Protein AF-A0A6B3HYY2-F1 (afdb_monomer)

Sequence (198 aa):
GWTVAHQVAHLAWTDRVALTAVTDPEAFAAHVAEASARPFTFVDEAAEARAALPPAESLTGWRAGRAALDAALRAAEPGTRVPWYGPPMSVPSMATARLMETWAHGQDVADALGVRRAPTGRLRHIARLGWRTRDFAYAMNGLTPPEAPFRIELTPPQGEGRWTYGPEDAPQRVTGPALDFCLLVTRRAHRDDLAVRA

Foldseek 3Di:
DDDLLLLLQLLLVVLQLLLCLLPPVPVNVVVLVVCVVVVPCVSVVSRVVRSPDDPVCSVVSSVVSNVSSVVSLVPHDPPDFRDDPDGTDGSVLSVLVSVLSCVLSVVVSCVSVVHDDQAAQVLLSLLVNLQVCQQVVQVVVVHGGDPFKEKEWEDESDDDDTDIDIDPPGPHYKYFHSVQSSCVSSVNDDPVVGRIDD

Mean predicted aligned error: 4.13 Å

pLDDT: mean 93.18, std 6.82, range [64.62, 98.5]

Structure (mmCIF, N/CA/C/O backbone):
data_AF-A0A6B3HYY2-F1
#
_entry.id   AF-A0A6B3HYY2-F1
#
loop_
_atom_site.group_PDB
_atom_site.id
_atom_site.type_symbol
_atom_site.label_atom_id
_atom_site.label_alt_id
_atom_site.label_comp_id
_atom_site.label_asym_id
_atom_site.label_entity_id
_atom_site.label_seq_id
_atom_site.pdbx_PDB_ins_code
_atom_site.Cartn_x
_atom_site.Cartn_y
_atom_site.Cartn_z
_atom_site.occupancy
_atom_site.B_iso_or_equiv
_atom_site.auth_seq_id
_atom_site.auth_comp_id
_atom_site.auth_asym_id
_atom_site.auth_atom_id
_atom_site.pdbx_PDB_model_num
ATOM 1 N N . GLY A 1 1 ? -10.741 -2.395 -18.279 1.00 82.81 1 GLY A N 1
ATOM 2 C CA . GLY A 1 1 ? -10.422 -2.924 -16.938 1.00 82.81 1 GLY A CA 1
ATOM 3 C C . GLY A 1 1 ? -9.124 -3.696 -17.024 1.00 82.81 1 GLY A C 1
ATOM 4 O O . GLY A 1 1 ? -8.869 -4.274 -18.072 1.00 82.81 1 GLY A O 1
ATOM 5 N N . TRP A 1 2 ? -8.298 -3.670 -15.979 1.00 90.19 2 TRP A N 1
ATOM 6 C CA . TRP A 1 2 ? -6.948 -4.248 -16.004 1.00 90.19 2 TRP A CA 1
ATOM 7 C C . TRP A 1 2 ? -6.944 -5.785 -16.044 1.00 90.19 2 TRP A C 1
ATOM 9 O O . TRP A 1 2 ? -7.693 -6.441 -15.323 1.00 90.19 2 TRP A O 1
ATOM 19 N N . THR A 1 3 ? -6.055 -6.358 -16.858 1.00 94.31 3 THR A N 1
ATOM 20 C CA . THR A 1 3 ? -5.786 -7.807 -16.919 1.00 94.31 3 THR A CA 1
ATOM 21 C C . THR A 1 3 ? -4.700 -8.222 -15.915 1.00 94.31 3 THR A C 1
ATOM 23 O O . THR A 1 3 ? -4.009 -7.376 -15.353 1.00 94.31 3 THR A O 1
ATOM 26 N N . VAL A 1 4 ? -4.459 -9.527 -15.727 1.00 95.31 4 VAL A N 1
ATOM 27 C CA . VAL A 1 4 ? -3.326 -10.022 -14.908 1.00 95.31 4 VAL A CA 1
ATOM 28 C C . VAL A 1 4 ? -1.977 -9.435 -15.363 1.00 95.31 4 VAL A C 1
ATOM 30 O O . VAL A 1 4 ? -1.130 -9.129 -14.524 1.00 95.31 4 VAL A O 1
ATOM 33 N N . ALA A 1 5 ? -1.791 -9.205 -16.669 1.00 94.06 5 ALA A N 1
ATOM 34 C CA . ALA A 1 5 ? -0.596 -8.548 -17.200 1.00 94.06 5 ALA A CA 1
ATOM 35 C C . ALA A 1 5 ? -0.481 -7.087 -16.726 1.00 94.06 5 ALA A C 1
ATOM 37 O O . ALA A 1 5 ? 0.589 -6.687 -16.276 1.00 94.06 5 ALA A O 1
ATOM 38 N N . HIS A 1 6 ? -1.585 -6.331 -16.725 1.00 94.06 6 HIS A N 1
ATOM 39 C CA . HIS A 1 6 ? -1.636 -4.964 -16.189 1.00 94.06 6 HIS A CA 1
ATOM 40 C C . HIS A 1 6 ? -1.301 -4.910 -14.692 1.00 94.06 6 HIS A C 1
ATOM 42 O O . HIS A 1 6 ? -0.543 -4.044 -14.263 1.00 94.06 6 HIS A O 1
ATOM 48 N N . GLN A 1 7 ? -1.795 -5.866 -13.899 1.00 95.12 7 GLN A N 1
ATOM 49 C CA . GLN A 1 7 ? -1.496 -5.929 -12.463 1.00 95.12 7 GLN A CA 1
ATOM 50 C C . GLN A 1 7 ? 0.006 -6.128 -12.191 1.00 95.12 7 GLN A C 1
ATOM 52 O O . GLN A 1 7 ? 0.585 -5.464 -11.330 1.00 95.12 7 GLN A O 1
ATOM 57 N N . VAL A 1 8 ? 0.668 -7.004 -12.958 1.00 94.75 8 VAL A N 1
ATOM 58 C CA . VAL A 1 8 ? 2.128 -7.201 -12.880 1.00 94.75 8 VAL A CA 1
ATOM 59 C C . VAL A 1 8 ? 2.886 -5.985 -13.429 1.00 94.75 8 VAL A C 1
ATOM 61 O O . VAL A 1 8 ? 3.892 -5.581 -12.848 1.00 94.75 8 VAL A O 1
ATOM 64 N N . ALA A 1 9 ? 2.396 -5.374 -14.508 1.00 92.56 9 ALA A N 1
ATOM 65 C CA . ALA A 1 9 ? 2.979 -4.192 -15.137 1.00 92.56 9 ALA A CA 1
ATOM 66 C C . ALA A 1 9 ? 2.970 -2.955 -14.222 1.00 92.56 9 ALA A C 1
ATOM 68 O O . ALA A 1 9 ? 4.001 -2.293 -14.090 1.00 92.56 9 ALA A O 1
ATOM 69 N N . HIS A 1 10 ? 1.853 -2.683 -13.537 1.00 93.62 10 HIS A N 1
ATOM 70 C CA . HIS A 1 10 ? 1.737 -1.619 -12.533 1.00 93.62 10 HIS A CA 1
ATOM 71 C C . HIS A 1 10 ? 2.688 -1.842 -11.357 1.00 93.62 10 HIS A C 1
ATOM 73 O O . HIS A 1 10 ? 3.392 -0.916 -10.952 1.00 93.62 10 HIS A O 1
ATOM 79 N N . LEU A 1 11 ? 2.781 -3.072 -10.838 1.00 95.06 11 LEU A N 1
ATOM 80 C CA . LEU A 1 11 ? 3.748 -3.404 -9.786 1.00 95.06 11 LEU A CA 1
ATOM 81 C C . LEU A 1 11 ? 5.195 -3.188 -10.256 1.00 95.06 11 LEU A C 1
ATOM 83 O O . LEU A 1 11 ? 5.982 -2.578 -9.535 1.00 95.06 11 LEU A O 1
ATOM 87 N N . ALA A 1 12 ? 5.534 -3.610 -11.478 1.00 94.00 12 ALA A N 1
ATOM 88 C CA . ALA A 1 12 ? 6.856 -3.416 -12.074 1.00 94.00 12 ALA A CA 1
ATOM 89 C C . ALA A 1 12 ? 7.204 -1.938 -12.320 1.00 94.00 12 ALA A C 1
ATOM 91 O O . ALA A 1 12 ? 8.354 -1.533 -12.136 1.00 94.00 12 ALA A O 1
ATOM 92 N N . TRP A 1 13 ? 6.226 -1.131 -12.737 1.00 92.81 13 TRP A N 1
ATOM 93 C CA . TRP A 1 13 ? 6.388 0.310 -12.910 1.00 92.81 13 TRP A CA 1
ATOM 94 C C . TRP A 1 13 ? 6.548 1.016 -11.561 1.00 92.81 13 TRP A C 1
ATOM 96 O O . TRP A 1 13 ? 7.543 1.707 -11.355 1.00 92.81 13 TRP A O 1
ATOM 106 N N . THR A 1 14 ? 5.634 0.795 -10.615 1.00 93.38 14 THR A N 1
ATOM 107 C CA . THR A 1 14 ? 5.676 1.459 -9.305 1.00 93.38 14 THR A CA 1
ATOM 108 C C . THR A 1 14 ? 6.860 1.024 -8.437 1.00 93.38 14 THR A C 1
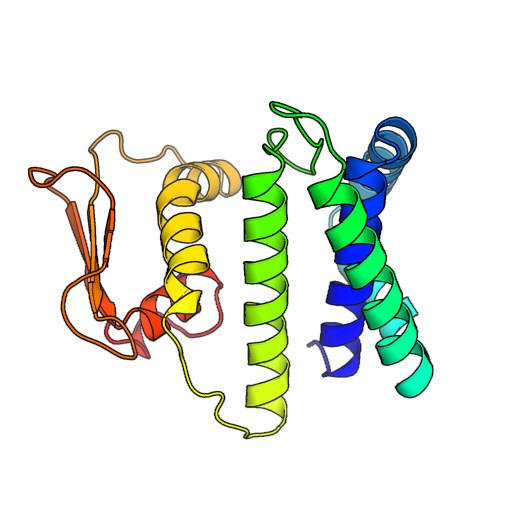ATOM 110 O O . THR A 1 14 ? 7.388 1.861 -7.707 1.00 93.38 14 THR A O 1
ATOM 113 N N . ASP A 1 15 ? 7.348 -0.222 -8.543 1.00 96.31 15 ASP A N 1
ATOM 114 C CA . ASP A 1 15 ? 8.620 -0.628 -7.918 1.00 96.31 15 ASP A CA 1
ATOM 115 C C . ASP A 1 15 ? 9.808 0.133 -8.533 1.00 96.31 15 ASP A C 1
ATOM 117 O O . ASP A 1 15 ? 10.697 0.572 -7.807 1.00 96.31 15 ASP A O 1
ATOM 121 N N . ARG A 1 16 ? 9.820 0.359 -9.857 1.00 94.94 16 ARG A N 1
ATOM 122 C CA . ARG A 1 16 ? 10.874 1.156 -10.510 1.00 94.94 16 ARG A CA 1
ATOM 123 C C . ARG A 1 16 ? 10.827 2.623 -10.081 1.00 94.94 16 ARG A C 1
ATOM 125 O O . ARG A 1 16 ? 11.867 3.177 -9.753 1.00 94.94 16 ARG A O 1
ATOM 132 N N . VAL A 1 17 ? 9.643 3.234 -10.042 1.00 95.12 17 VAL A N 1
ATOM 133 C CA . VAL A 1 17 ? 9.471 4.634 -9.613 1.00 95.12 17 VAL A CA 1
ATOM 134 C C . VAL A 1 17 ? 9.855 4.815 -8.142 1.00 95.12 17 VAL A C 1
ATOM 136 O O . VAL A 1 17 ? 10.509 5.796 -7.798 1.00 95.12 17 VAL A O 1
ATOM 139 N N . ALA A 1 18 ? 9.519 3.854 -7.276 1.00 97.06 18 ALA A N 1
ATOM 140 C CA . ALA A 1 18 ? 9.961 3.854 -5.884 1.00 97.06 18 ALA A CA 1
ATOM 141 C C . ALA A 1 18 ? 11.478 3.650 -5.738 1.00 97.06 18 ALA A C 1
ATOM 143 O O . ALA A 1 18 ? 12.070 4.237 -4.838 1.00 97.06 18 ALA A O 1
ATOM 144 N N . LEU A 1 19 ? 12.119 2.874 -6.622 1.00 98.12 19 LEU A N 1
ATOM 145 C CA . LEU A 1 19 ? 13.579 2.750 -6.654 1.00 98.12 19 LEU A CA 1
ATOM 146 C C . LEU A 1 19 ? 14.223 4.086 -7.036 1.00 98.12 19 LEU A C 1
ATOM 148 O O . LEU A 1 19 ? 15.060 4.569 -6.282 1.00 98.12 19 LEU A O 1
ATOM 152 N N . THR A 1 20 ? 13.768 4.725 -8.120 1.00 97.81 20 THR A N 1
ATOM 153 C CA . THR A 1 20 ? 14.219 6.072 -8.509 1.00 97.81 20 THR A CA 1
ATOM 154 C C . THR A 1 20 ? 14.034 7.067 -7.363 1.00 97.81 20 THR A C 1
ATOM 156 O O . THR A 1 20 ? 14.989 7.730 -6.993 1.00 97.81 20 THR A O 1
ATOM 159 N N . ALA A 1 21 ? 12.871 7.102 -6.704 1.00 97.38 21 ALA A N 1
ATOM 160 C CA . ALA A 1 21 ? 12.640 7.985 -5.556 1.00 97.38 21 ALA A CA 1
ATOM 161 C C . ALA A 1 21 ? 13.628 7.776 -4.387 1.00 97.38 21 ALA A C 1
ATOM 163 O O . ALA A 1 21 ? 13.892 8.717 -3.642 1.00 97.38 21 ALA A O 1
ATOM 164 N N . VAL A 1 22 ? 14.160 6.562 -4.203 1.00 97.38 22 VAL A N 1
ATOM 165 C CA . VAL A 1 22 ? 15.128 6.234 -3.140 1.00 97.38 22 VAL A CA 1
ATOM 166 C C . VAL A 1 22 ? 16.576 6.511 -3.561 1.00 97.38 22 VAL A C 1
ATOM 168 O O . VAL A 1 22 ? 17.365 6.922 -2.715 1.00 97.38 22 VAL A O 1
ATOM 171 N N . THR A 1 23 ? 16.943 6.280 -4.826 1.00 97.38 23 THR A N 1
ATOM 172 C CA . THR A 1 23 ? 18.345 6.343 -5.291 1.00 97.38 23 THR A CA 1
ATOM 173 C C . THR A 1 23 ? 18.695 7.588 -6.103 1.00 97.38 23 THR A C 1
ATOM 175 O O . THR A 1 23 ? 19.870 7.918 -6.207 1.00 97.38 23 THR A O 1
ATOM 178 N N . ASP A 1 24 ? 17.705 8.252 -6.696 1.00 97.06 24 ASP A N 1
ATOM 179 C CA . ASP A 1 24 ? 17.858 9.435 -7.550 1.00 97.06 24 ASP A CA 1
ATOM 180 C C . ASP A 1 24 ? 16.648 10.389 -7.379 1.00 97.06 24 ASP A C 1
ATOM 182 O O . ASP A 1 24 ? 15.684 10.366 -8.160 1.00 97.06 24 ASP A O 1
ATOM 186 N N . PRO A 1 25 ? 16.658 11.226 -6.322 1.00 94.56 25 PRO A N 1
ATOM 187 C CA . PRO A 1 25 ? 15.589 12.187 -6.055 1.00 94.56 25 PRO A CA 1
ATOM 188 C C . PRO A 1 25 ? 15.381 13.226 -7.168 1.00 94.56 25 PRO A C 1
ATOM 190 O O . PRO A 1 25 ? 14.271 13.744 -7.301 1.00 94.56 25 PRO A O 1
ATOM 193 N N . GLU A 1 26 ? 16.410 13.529 -7.966 1.00 95.44 26 GLU A N 1
ATOM 194 C CA . GLU A 1 26 ? 16.341 14.520 -9.048 1.00 95.44 26 GLU A CA 1
ATOM 195 C C . GLU A 1 26 ? 15.634 13.939 -10.278 1.00 95.44 26 GLU A C 1
ATOM 197 O O . GLU A 1 26 ? 14.683 14.543 -10.784 1.00 95.44 26 GLU A O 1
ATOM 202 N N . ALA A 1 27 ? 15.985 12.717 -10.694 1.00 95.81 27 ALA A N 1
ATOM 203 C CA . ALA A 1 27 ? 15.233 11.998 -11.721 1.00 95.81 27 ALA A CA 1
ATOM 204 C C . ALA A 1 27 ? 13.791 11.704 -11.277 1.00 95.81 27 ALA A C 1
ATOM 206 O O . ALA A 1 27 ? 12.874 11.747 -12.101 1.00 95.81 27 ALA A O 1
ATOM 207 N N . PHE A 1 28 ? 13.547 11.469 -9.980 1.00 95.75 28 PHE A N 1
ATOM 208 C CA . PHE A 1 28 ? 12.180 11.366 -9.466 1.00 95.75 28 PHE A CA 1
ATOM 209 C C . PHE A 1 28 ? 11.414 12.695 -9.578 1.00 95.75 28 PHE A C 1
ATOM 211 O O . PHE A 1 28 ? 10.252 12.687 -9.982 1.00 95.75 28 PHE A O 1
ATOM 218 N N . ALA A 1 29 ? 12.041 13.838 -9.283 1.00 92.81 29 ALA A N 1
ATOM 219 C CA . ALA A 1 29 ? 11.410 15.148 -9.452 1.00 92.81 29 ALA A CA 1
ATOM 220 C C . ALA A 1 29 ? 11.062 15.438 -10.927 1.00 92.81 29 ALA A C 1
ATOM 222 O O . ALA A 1 29 ? 9.955 15.898 -11.217 1.00 92.81 29 ALA A O 1
ATOM 223 N N . ALA A 1 30 ? 11.951 15.090 -11.865 1.00 92.44 30 ALA A N 1
ATOM 224 C CA . ALA A 1 30 ? 11.680 15.176 -13.302 1.00 92.44 30 ALA A CA 1
ATOM 225 C C . ALA A 1 30 ? 10.511 14.263 -13.734 1.00 92.44 30 ALA A C 1
ATOM 227 O O . ALA A 1 30 ? 9.607 14.700 -14.446 1.00 92.44 30 ALA A O 1
ATOM 228 N N . HIS A 1 31 ? 10.472 13.024 -13.236 1.00 89.62 31 HIS A N 1
ATOM 229 C CA . HIS A 1 31 ? 9.379 12.068 -13.466 1.00 89.62 31 HIS A CA 1
ATOM 230 C C . HIS A 1 31 ? 8.031 12.546 -12.890 1.00 89.62 31 HIS A C 1
ATOM 232 O O . HIS A 1 31 ? 6.983 12.327 -13.497 1.00 89.62 31 HIS A O 1
ATOM 238 N N . VAL A 1 32 ? 8.026 13.249 -11.750 1.00 88.00 32 VAL A N 1
ATOM 239 C CA . VAL A 1 32 ? 6.813 13.895 -11.209 1.00 88.00 32 VAL A CA 1
ATOM 240 C C . VAL A 1 32 ? 6.354 15.061 -12.088 1.00 88.00 32 VAL A C 1
ATOM 242 O O . VAL A 1 32 ? 5.147 15.233 -12.268 1.00 88.00 32 VAL A O 1
ATOM 245 N N . ALA A 1 33 ? 7.272 15.834 -12.675 1.00 86.88 33 ALA A N 1
ATOM 246 C CA . ALA A 1 33 ? 6.918 16.896 -13.617 1.00 86.88 33 ALA A CA 1
ATOM 247 C C . ALA A 1 33 ? 6.279 16.332 -14.903 1.00 86.88 33 ALA A C 1
ATOM 249 O O . ALA A 1 33 ? 5.248 16.843 -15.340 1.00 86.88 33 ALA A O 1
ATOM 250 N N . GLU A 1 34 ? 6.818 15.236 -15.452 1.00 83.44 34 GLU A N 1
ATOM 251 C CA . GLU A 1 34 ? 6.213 14.519 -16.587 1.00 83.44 34 GLU A CA 1
ATOM 252 C C . GLU A 1 34 ? 4.813 13.980 -16.237 1.00 83.44 34 GLU A C 1
ATOM 254 O O . GLU A 1 34 ? 3.846 14.228 -16.962 1.00 83.44 34 GLU A O 1
ATOM 259 N N . ALA A 1 35 ? 4.676 13.313 -15.085 1.00 82.56 35 ALA A N 1
ATOM 260 C CA . ALA A 1 35 ? 3.399 12.787 -14.602 1.00 82.56 35 ALA A CA 1
ATOM 261 C C . ALA A 1 35 ? 2.334 13.886 -14.442 1.00 82.56 35 ALA A C 1
ATOM 263 O O . ALA A 1 35 ? 1.171 13.697 -14.803 1.00 82.56 35 ALA A O 1
ATOM 264 N N . SER A 1 36 ? 2.741 15.055 -13.935 1.00 77.50 36 SER A N 1
ATOM 265 C CA . SER A 1 36 ? 1.861 16.207 -13.694 1.00 77.50 36 SER A CA 1
ATOM 266 C C . SER A 1 36 ? 1.329 16.842 -14.982 1.00 77.50 36 SER A C 1
ATOM 268 O O . SER A 1 36 ? 0.272 17.467 -14.955 1.00 77.50 36 SER A O 1
ATOM 270 N N . ALA A 1 37 ? 2.007 16.650 -16.118 1.00 76.31 37 ALA A N 1
ATOM 271 C CA . ALA A 1 37 ? 1.509 17.060 -17.431 1.00 76.31 37 ALA A CA 1
ATOM 272 C C . ALA A 1 37 ? 0.463 16.085 -18.017 1.00 76.31 37 ALA A C 1
ATOM 274 O O . ALA A 1 37 ? -0.207 16.419 -18.994 1.00 76.31 37 ALA A O 1
ATOM 275 N N . ARG A 1 38 ? 0.318 14.876 -17.449 1.00 75.25 38 ARG A N 1
ATOM 276 C CA . ARG A 1 38 ? -0.536 13.787 -17.970 1.00 75.25 38 ARG A CA 1
ATOM 277 C C . ARG A 1 38 ? -1.379 13.106 -16.863 1.00 75.25 38 ARG A C 1
ATOM 279 O O . ARG A 1 38 ? -1.496 11.877 -16.860 1.00 75.25 38 ARG A O 1
ATOM 286 N N . PRO A 1 39 ? -1.993 13.855 -15.921 1.00 64.62 39 PRO A N 1
ATOM 287 C CA . PRO A 1 39 ? -2.421 13.329 -14.616 1.00 64.62 39 PRO A CA 1
ATOM 288 C C . PRO A 1 39 ? -3.520 12.258 -14.674 1.00 64.62 39 PRO A C 1
ATOM 290 O O . PRO A 1 39 ? -3.653 11.475 -13.737 1.00 64.62 39 PRO A O 1
ATOM 293 N N . PHE A 1 40 ? -4.302 12.210 -15.757 1.00 65.38 40 PHE A N 1
ATOM 294 C CA . PHE A 1 40 ? -5.402 11.255 -15.929 1.00 65.38 40 PHE A CA 1
ATOM 295 C C . PHE A 1 40 ? -5.022 9.964 -16.659 1.00 65.38 40 PHE A C 1
ATOM 297 O O . PHE A 1 40 ? -5.824 9.038 -16.651 1.00 65.38 40 PHE A O 1
ATOM 304 N N . THR A 1 41 ? -3.854 9.896 -17.312 1.00 71.06 41 THR A N 1
ATOM 305 C CA . THR A 1 41 ? -3.486 8.727 -18.137 1.00 71.06 41 THR A CA 1
ATOM 306 C C . THR A 1 41 ? -2.135 8.126 -17.775 1.00 71.06 41 THR A C 1
ATOM 308 O O . THR A 1 41 ? -1.981 6.925 -17.923 1.00 71.06 41 THR A O 1
ATOM 311 N N . PHE A 1 42 ? -1.187 8.902 -17.231 1.00 76.44 42 PHE A N 1
ATOM 312 C CA . PHE A 1 42 ? 0.221 8.505 -17.058 1.00 76.44 42 PHE A CA 1
ATOM 313 C C . PHE A 1 42 ? 0.450 7.113 -16.435 1.00 76.44 42 PHE A C 1
ATOM 315 O O . PHE A 1 42 ? 1.375 6.401 -16.828 1.00 76.44 42 PHE A O 1
ATOM 322 N N . VAL A 1 43 ? -0.393 6.717 -15.474 1.00 73.62 43 VAL A N 1
ATOM 323 C CA . VAL A 1 43 ? -0.333 5.400 -14.815 1.00 73.62 43 VAL A CA 1
ATOM 324 C C . VAL A 1 43 ? -0.805 4.277 -15.744 1.00 73.62 43 VAL A C 1
ATOM 326 O O . VAL A 1 43 ? -0.114 3.267 -15.860 1.00 73.62 43 VAL A O 1
ATOM 329 N N . ASP A 1 44 ? -1.937 4.456 -16.429 1.00 73.50 44 ASP A N 1
ATOM 330 C CA . ASP A 1 44 ? -2.457 3.504 -17.418 1.00 73.50 44 ASP A CA 1
ATOM 331 C C . ASP A 1 44 ? -1.532 3.429 -18.649 1.00 73.50 44 ASP A C 1
ATOM 333 O O . ASP A 1 44 ? -1.154 2.333 -19.050 1.00 73.50 44 ASP A O 1
ATOM 337 N N . GLU A 1 45 ? -1.047 4.580 -19.132 1.00 76.38 45 GLU A N 1
ATOM 338 C CA . GLU A 1 45 ? 0.131 4.773 -19.995 1.00 76.38 45 GLU A CA 1
ATOM 339 C C . GLU A 1 45 ? 1.267 3.781 -19.707 1.00 76.38 45 GLU A C 1
ATOM 341 O O . GLU A 1 45 ? 1.686 2.942 -20.511 1.00 76.38 45 GLU A O 1
ATOM 346 N N . ALA A 1 46 ? 1.778 3.890 -18.481 1.00 76.38 46 ALA A N 1
ATOM 347 C CA . ALA A 1 46 ? 2.906 3.113 -18.004 1.00 76.38 46 ALA A CA 1
ATOM 348 C C . ALA A 1 46 ? 2.575 1.632 -17.741 1.00 76.38 46 ALA A C 1
ATOM 350 O O . ALA A 1 46 ? 3.501 0.809 -17.733 1.00 76.38 46 ALA A O 1
ATOM 351 N N . ALA A 1 47 ? 1.303 1.289 -17.522 1.00 76.00 47 ALA A N 1
ATOM 352 C CA . ALA A 1 47 ? 0.833 -0.073 -17.300 1.00 76.00 47 ALA A CA 1
ATOM 353 C C . ALA A 1 47 ? 0.590 -0.819 -18.623 1.00 76.00 47 ALA A C 1
ATOM 355 O O . ALA A 1 47 ? 1.170 -1.885 -18.807 1.00 76.00 47 ALA A O 1
ATOM 356 N N . GLU A 1 48 ? -0.176 -0.260 -19.562 1.00 81.19 48 GLU A N 1
ATOM 357 C CA . GLU A 1 48 ? -0.501 -0.860 -20.869 1.00 81.19 48 GLU A CA 1
ATOM 358 C C . GLU A 1 48 ? 0.779 -1.136 -21.681 1.00 81.19 48 GLU A C 1
ATOM 360 O O . GLU A 1 48 ? 1.043 -2.270 -22.088 1.00 81.19 48 GLU A O 1
ATOM 365 N N . ALA A 1 49 ? 1.675 -0.144 -21.787 1.00 78.31 49 ALA A N 1
ATOM 366 C CA . ALA A 1 49 ? 2.955 -0.290 -22.490 1.00 78.31 49 ALA A CA 1
ATOM 367 C C . ALA A 1 49 ? 3.880 -1.376 -21.892 1.00 78.31 49 ALA A C 1
ATOM 369 O O . ALA A 1 49 ? 4.791 -1.860 -22.565 1.00 78.31 49 ALA A O 1
ATOM 370 N N . ARG A 1 50 ? 3.660 -1.772 -20.630 1.00 79.56 50 ARG A N 1
ATOM 371 C CA . ARG A 1 50 ? 4.357 -2.888 -19.965 1.00 79.56 50 ARG A CA 1
ATOM 372 C C . ARG A 1 50 ? 3.548 -4.186 -19.968 1.00 79.56 50 ARG A C 1
ATOM 374 O O . ARG A 1 50 ? 4.150 -5.252 -19.916 1.00 79.56 50 ARG A O 1
ATOM 381 N N . A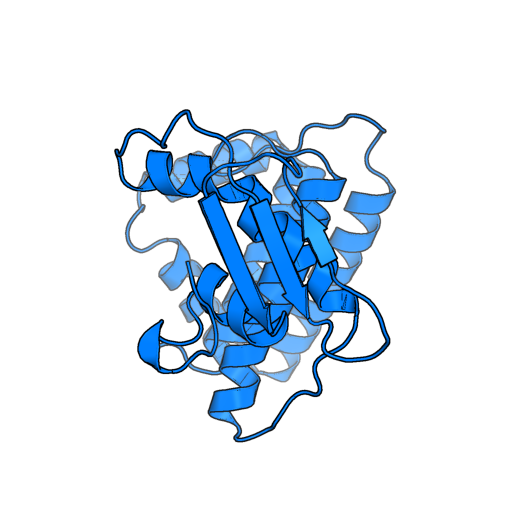LA A 1 51 ? 2.221 -4.126 -20.050 1.00 83.75 51 ALA A N 1
ATOM 382 C CA . ALA A 1 51 ? 1.348 -5.291 -20.177 1.00 83.75 51 ALA A CA 1
ATOM 383 C C . ALA A 1 51 ? 1.522 -5.990 -21.537 1.00 83.75 51 ALA A C 1
ATOM 385 O O . ALA A 1 51 ? 1.323 -7.200 -21.626 1.00 83.75 51 ALA A O 1
ATOM 386 N N . ALA A 1 52 ? 1.964 -5.247 -22.558 1.00 87.88 52 ALA A N 1
ATOM 387 C CA . ALA A 1 52 ? 2.359 -5.765 -23.868 1.00 87.88 52 ALA A CA 1
ATOM 388 C C . ALA A 1 52 ? 3.679 -6.577 -23.876 1.00 87.88 52 ALA A C 1
ATOM 390 O O . ALA A 1 52 ? 3.970 -7.247 -24.867 1.00 87.88 52 ALA A O 1
ATOM 391 N N . LEU A 1 53 ? 4.489 -6.537 -22.807 1.00 88.31 53 LEU A N 1
ATOM 392 C CA . LEU A 1 53 ? 5.735 -7.312 -22.724 1.00 88.31 53 LEU A CA 1
ATOM 393 C C . LEU A 1 53 ? 5.455 -8.812 -22.486 1.00 88.31 53 LEU A C 1
ATOM 395 O O . LEU A 1 53 ? 4.553 -9.147 -21.706 1.00 88.31 53 LEU A O 1
ATOM 399 N N . PRO A 1 54 ? 6.255 -9.733 -23.065 1.00 92.75 54 PRO A N 1
ATOM 400 C CA . PRO A 1 54 ? 6.096 -11.171 -22.854 1.00 92.75 54 PRO A CA 1
ATOM 401 C C . PRO A 1 54 ? 6.039 -11.545 -21.359 1.00 92.75 54 PRO A C 1
ATOM 403 O O . PRO A 1 54 ? 6.876 -11.079 -20.582 1.00 92.75 54 PRO A O 1
ATOM 406 N N . PRO A 1 55 ? 5.111 -12.418 -20.908 1.00 91.62 55 PRO A N 1
ATOM 407 C CA . PRO A 1 55 ? 4.891 -12.664 -19.476 1.00 91.62 55 PRO A CA 1
ATOM 408 C C . PRO A 1 55 ? 6.137 -13.097 -18.686 1.00 91.62 55 PRO A C 1
ATOM 410 O O . PRO A 1 55 ? 6.279 -12.745 -17.514 1.00 91.62 55 PRO A O 1
ATOM 413 N N . ALA A 1 56 ? 7.060 -13.826 -19.322 1.00 92.06 56 ALA A N 1
ATOM 414 C CA . ALA A 1 56 ? 8.333 -14.221 -18.720 1.00 92.06 56 ALA A CA 1
ATOM 415 C C . ALA A 1 56 ? 9.265 -13.020 -18.467 1.00 92.06 56 ALA A C 1
ATOM 417 O O . ALA A 1 56 ? 9.894 -12.944 -17.409 1.00 92.06 56 ALA A O 1
ATOM 418 N N . GLU A 1 57 ? 9.316 -12.060 -19.392 1.00 92.62 57 GLU A N 1
ATOM 419 C CA . GLU A 1 57 ? 10.089 -10.821 -19.260 1.00 92.62 57 GLU A CA 1
ATOM 420 C C . GLU A 1 57 ? 9.465 -9.907 -18.206 1.00 92.62 57 GLU A C 1
ATOM 422 O O . GLU A 1 57 ? 10.164 -9.470 -17.292 1.00 92.6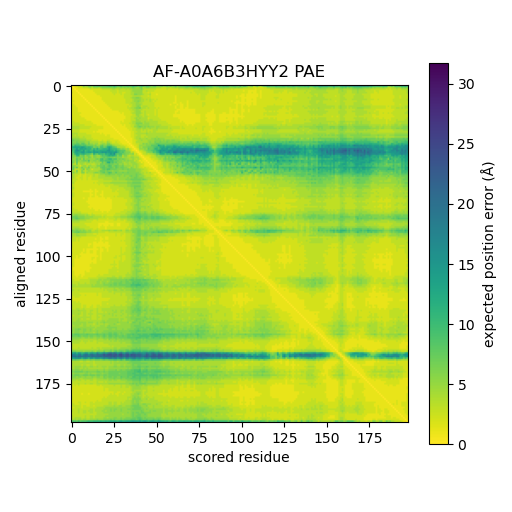2 57 GLU A O 1
ATOM 427 N N . SER A 1 58 ? 8.143 -9.715 -18.245 1.00 90.81 58 SER A N 1
ATOM 428 C CA . SER A 1 58 ? 7.385 -8.943 -17.249 1.00 90.81 58 SER A CA 1
ATOM 429 C C . SER A 1 58 ? 7.610 -9.452 -15.822 1.00 90.81 58 SER A C 1
ATOM 431 O O . SER A 1 58 ? 7.941 -8.677 -14.921 1.00 90.81 58 SER A O 1
ATOM 433 N N . LEU A 1 59 ? 7.511 -10.770 -15.604 1.00 93.31 59 LEU A N 1
ATOM 434 C CA . LEU A 1 59 ? 7.778 -11.378 -14.297 1.00 93.31 59 LEU A CA 1
ATOM 435 C C . LEU A 1 59 ? 9.253 -11.269 -13.883 1.00 93.31 59 LEU A C 1
ATOM 437 O O . LEU A 1 59 ? 9.532 -11.075 -12.699 1.00 93.31 59 LEU A O 1
ATOM 441 N N . THR A 1 60 ? 10.193 -11.388 -14.821 1.00 94.81 60 THR A N 1
ATOM 442 C CA . THR A 1 60 ? 11.637 -11.315 -14.535 1.00 94.81 60 THR A CA 1
ATOM 443 C C . THR A 1 60 ? 12.066 -9.887 -14.201 1.00 94.81 60 THR A C 1
ATOM 445 O O . THR A 1 60 ? 12.670 -9.661 -13.152 1.00 94.81 60 THR A O 1
ATOM 448 N N . GLY A 1 61 ? 11.671 -8.910 -15.020 1.00 93.38 61 GLY A N 1
ATOM 449 C CA . GLY A 1 61 ? 11.929 -7.489 -14.802 1.00 93.38 61 GLY A CA 1
ATOM 450 C C . GLY A 1 61 ? 11.300 -6.971 -13.508 1.00 93.38 61 GLY A C 1
ATOM 451 O O . GLY A 1 61 ? 11.962 -6.260 -12.751 1.00 93.38 61 GLY A O 1
ATOM 452 N N . TRP A 1 62 ? 10.070 -7.396 -13.184 1.00 95.00 62 TRP A N 1
ATOM 453 C CA . TRP A 1 62 ? 9.461 -7.092 -11.887 1.00 95.00 62 TRP A CA 1
ATOM 454 C C . TRP A 1 62 ? 10.252 -7.696 -10.718 1.00 95.00 62 TRP A C 1
ATOM 456 O O . TRP A 1 62 ? 10.532 -7.014 -9.732 1.00 95.00 62 TRP A O 1
ATOM 466 N N . ARG A 1 63 ? 10.650 -8.974 -10.816 1.00 96.12 63 ARG A N 1
ATOM 467 C CA . ARG A 1 63 ? 11.422 -9.649 -9.759 1.00 96.12 63 ARG A CA 1
ATOM 468 C C . ARG A 1 63 ? 12.776 -8.983 -9.513 1.00 96.12 63 ARG A C 1
ATOM 470 O O . ARG A 1 63 ? 13.127 -8.817 -8.348 1.00 96.12 63 ARG A O 1
ATOM 477 N N . ALA A 1 64 ? 13.478 -8.568 -10.568 1.00 96.69 64 ALA A N 1
ATOM 478 C CA . ALA A 1 64 ? 14.732 -7.826 -10.465 1.00 96.69 64 ALA A CA 1
ATOM 479 C C . ALA A 1 64 ? 14.529 -6.431 -9.846 1.00 96.69 64 ALA A C 1
ATOM 481 O O . ALA A 1 64 ? 15.200 -6.091 -8.874 1.00 96.69 64 ALA A O 1
ATOM 482 N N . GLY A 1 65 ? 13.557 -5.652 -10.342 1.00 96.19 65 GLY A N 1
ATOM 483 C CA . GLY A 1 65 ? 13.270 -4.303 -9.836 1.00 96.19 65 GLY A CA 1
ATOM 484 C C . GLY A 1 65 ? 12.902 -4.283 -8.349 1.00 96.19 65 GLY A C 1
ATOM 485 O O . GLY A 1 65 ? 13.449 -3.492 -7.585 1.00 96.19 65 GLY A O 1
ATOM 486 N N . ARG A 1 66 ? 12.052 -5.217 -7.907 1.00 96.56 66 ARG A N 1
ATOM 487 C CA . ARG A 1 66 ? 11.675 -5.364 -6.492 1.00 96.56 66 ARG A CA 1
ATOM 488 C C . ARG A 1 66 ? 12.859 -5.749 -5.596 1.00 96.56 66 ARG A C 1
ATOM 490 O O . ARG A 1 66 ? 12.913 -5.317 -4.450 1.00 96.56 66 ARG A O 1
ATOM 497 N N . ALA A 1 67 ? 13.792 -6.565 -6.094 1.00 98.06 67 ALA A N 1
ATOM 498 C CA . ALA A 1 67 ? 14.992 -6.950 -5.347 1.00 98.06 67 ALA A CA 1
ATOM 499 C C . ALA A 1 67 ? 15.970 -5.771 -5.198 1.00 98.06 67 ALA A C 1
ATOM 501 O O . ALA A 1 67 ? 16.489 -5.543 -4.107 1.00 98.06 67 ALA A O 1
ATOM 502 N N . ALA A 1 68 ? 16.156 -4.978 -6.259 1.00 98.44 68 ALA A N 1
ATOM 503 C CA . ALA A 1 68 ? 16.923 -3.734 -6.199 1.00 98.44 68 ALA A CA 1
ATOM 504 C C . ALA A 1 68 ? 16.289 -2.714 -5.233 1.00 98.44 68 ALA A C 1
ATOM 506 O O . ALA A 1 68 ? 17.000 -2.083 -4.454 1.00 98.44 68 ALA A O 1
ATOM 507 N N . LEU A 1 69 ? 14.955 -2.605 -5.218 1.00 98.44 69 LEU A N 1
ATOM 508 C CA . LEU A 1 69 ? 14.225 -1.742 -4.286 1.00 98.44 69 LEU A CA 1
ATOM 509 C C . LEU A 1 69 ? 14.349 -2.196 -2.822 1.00 98.44 69 LEU A C 1
ATOM 511 O O . LEU A 1 69 ? 14.566 -1.361 -1.949 1.00 98.44 69 LEU A O 1
ATOM 515 N N . ASP A 1 70 ? 14.255 -3.499 -2.537 1.00 98.12 70 ASP A N 1
ATOM 516 C CA . ASP A 1 70 ? 14.481 -4.029 -1.183 1.00 98.12 70 ASP A CA 1
ATOM 517 C C . ASP A 1 70 ? 15.920 -3.766 -0.704 1.00 98.12 70 ASP A C 1
ATOM 519 O O . ASP A 1 70 ? 16.118 -3.373 0.444 1.00 98.12 70 ASP A O 1
ATOM 523 N N . ALA A 1 71 ? 16.918 -3.895 -1.586 1.00 98.50 71 ALA A N 1
ATOM 524 C CA . ALA A 1 71 ? 18.304 -3.545 -1.277 1.00 98.50 71 ALA A CA 1
ATOM 525 C C . ALA A 1 71 ? 18.478 -2.036 -1.006 1.00 98.50 71 ALA A C 1
ATOM 527 O O . ALA A 1 71 ? 19.046 -1.662 0.020 1.00 98.50 71 ALA A O 1
ATOM 528 N N . ALA A 1 72 ? 17.933 -1.168 -1.865 1.00 98.38 72 ALA A N 1
ATOM 529 C CA . ALA A 1 72 ? 18.011 0.285 -1.702 1.00 98.38 72 ALA A CA 1
ATOM 530 C C . ALA A 1 72 ? 17.319 0.767 -0.411 1.00 98.38 72 ALA A C 1
ATOM 532 O O . ALA A 1 72 ? 17.879 1.567 0.333 1.00 98.38 72 ALA A O 1
ATOM 533 N N . LEU A 1 73 ? 16.142 0.220 -0.081 1.00 97.88 73 LEU A N 1
ATOM 534 C CA . LEU A 1 73 ? 15.421 0.531 1.162 1.00 97.88 73 LEU A CA 1
ATOM 535 C C . LEU A 1 73 ? 16.128 0.017 2.431 1.00 97.88 73 LEU A C 1
ATOM 537 O O . LEU A 1 73 ? 15.839 0.517 3.516 1.00 97.88 73 LEU A O 1
ATOM 541 N N . ARG A 1 74 ? 17.034 -0.966 2.325 1.00 97.69 74 ARG A N 1
ATOM 542 C CA . ARG A 1 74 ? 17.896 -1.415 3.439 1.00 97.69 74 ARG A CA 1
ATOM 543 C C . ARG A 1 74 ? 19.171 -0.591 3.582 1.00 97.69 74 ARG A C 1
ATOM 545 O O . ARG A 1 74 ? 19.677 -0.486 4.692 1.00 97.69 74 ARG A O 1
ATOM 552 N N . ALA A 1 75 ? 19.688 -0.056 2.477 1.00 97.81 75 ALA A N 1
ATOM 553 C CA . ALA A 1 75 ? 20.899 0.762 2.445 1.00 97.81 75 ALA A CA 1
ATOM 554 C C . ALA A 1 75 ? 20.643 2.252 2.744 1.00 97.81 75 ALA A C 1
ATOM 556 O O . ALA A 1 75 ? 21.584 2.981 3.032 1.00 97.81 75 ALA A O 1
ATOM 557 N N . ALA A 1 76 ? 19.392 2.716 2.664 1.00 97.19 76 ALA A N 1
ATOM 558 C CA . ALA A 1 76 ? 19.036 4.112 2.902 1.00 97.19 76 ALA A CA 1
ATOM 559 C C . ALA A 1 76 ? 19.224 4.534 4.374 1.00 97.19 76 ALA A C 1
ATOM 561 O O . ALA A 1 76 ? 18.705 3.892 5.290 1.00 97.19 76 ALA A O 1
ATOM 562 N N . GLU A 1 77 ? 19.910 5.662 4.582 1.00 95.38 77 GLU A N 1
ATOM 563 C CA . GLU A 1 77 ? 20.306 6.162 5.905 1.00 95.38 77 GLU A CA 1
ATOM 564 C C . GLU A 1 77 ? 19.124 6.372 6.879 1.00 95.38 77 GLU A C 1
ATOM 566 O O . GLU A 1 77 ? 18.047 6.835 6.464 1.00 95.38 77 GLU A O 1
ATOM 571 N N . PRO A 1 78 ? 19.297 6.105 8.191 1.00 93.38 78 PRO A N 1
ATOM 572 C CA . PRO A 1 78 ? 18.264 6.329 9.197 1.00 93.38 78 PRO A CA 1
ATOM 573 C C . PRO A 1 78 ? 17.737 7.770 9.198 1.00 93.38 78 PRO A C 1
ATOM 575 O O . PRO A 1 78 ? 18.483 8.735 9.317 1.00 93.38 78 PRO A O 1
ATOM 578 N N . GLY A 1 79 ? 16.414 7.917 9.098 1.00 93.94 79 GLY A N 1
ATOM 579 C CA . GLY A 1 79 ? 15.741 9.222 9.056 1.00 93.94 79 GLY A CA 1
ATOM 580 C C . GLY A 1 79 ? 15.470 9.765 7.648 1.00 93.94 79 GLY A C 1
ATOM 581 O O . GLY A 1 79 ? 14.640 10.668 7.522 1.00 93.94 79 GLY A O 1
ATOM 582 N N . THR A 1 80 ? 16.065 9.174 6.602 1.00 95.62 80 THR A N 1
ATOM 583 C CA . THR A 1 80 ? 15.847 9.544 5.190 1.00 95.62 80 THR A CA 1
ATOM 584 C C . THR A 1 80 ? 14.363 9.722 4.848 1.00 95.62 80 THR A C 1
ATOM 586 O O . THR A 1 80 ? 13.515 8.868 5.150 1.00 95.62 80 THR A O 1
ATOM 589 N N . ARG A 1 81 ? 14.053 10.845 4.186 1.00 96.88 81 ARG A N 1
ATOM 590 C CA . ARG A 1 81 ? 12.727 11.164 3.642 1.00 96.88 81 ARG A CA 1
ATOM 591 C C . ARG A 1 81 ? 12.741 10.959 2.132 1.00 96.88 81 ARG A C 1
ATOM 593 O O . ARG A 1 81 ? 13.289 11.766 1.396 1.00 96.88 81 ARG A O 1
ATOM 600 N N . VAL A 1 82 ? 12.122 9.869 1.698 1.00 96.94 82 VAL A N 1
ATOM 601 C CA . VAL A 1 82 ? 11.952 9.508 0.291 1.00 96.94 82 VAL A CA 1
ATOM 602 C C . VAL A 1 82 ? 10.882 10.430 -0.317 1.00 96.94 82 VAL A C 1
ATOM 604 O O . VAL A 1 82 ? 9.765 10.459 0.217 1.00 96.94 82 VAL A O 1
ATOM 607 N N . PRO A 1 83 ? 11.168 11.199 -1.384 1.00 96.31 83 PRO A N 1
ATOM 608 C CA . PRO A 1 83 ? 10.151 11.982 -2.083 1.00 96.31 83 PRO A CA 1
ATOM 609 C C . PRO A 1 83 ? 9.055 11.073 -2.658 1.00 96.31 83 PRO A C 1
ATOM 611 O O . PRO A 1 83 ? 9.277 9.892 -2.923 1.00 96.31 83 PRO A O 1
ATOM 614 N N . TRP A 1 84 ? 7.844 11.606 -2.829 1.00 93.75 84 TRP A N 1
ATOM 615 C CA . TRP A 1 84 ? 6.745 10.878 -3.466 1.00 93.75 84 TRP A CA 1
ATOM 616 C C . TRP A 1 84 ? 5.730 11.838 -4.098 1.00 93.75 84 TRP A C 1
ATOM 618 O O . TRP A 1 84 ? 5.867 13.050 -3.981 1.00 93.75 84 TRP A O 1
ATOM 628 N N . TYR A 1 85 ? 4.675 11.298 -4.714 1.00 85.94 85 TYR A N 1
ATOM 629 C CA . TYR A 1 85 ? 3.534 12.052 -5.263 1.00 85.94 85 TYR A CA 1
ATOM 630 C C . TYR A 1 85 ? 2.677 12.793 -4.212 1.00 85.94 85 TYR A C 1
ATOM 632 O O . TYR A 1 85 ? 1.690 13.437 -4.551 1.00 85.94 85 TYR A O 1
ATOM 640 N N . GLY A 1 86 ? 3.024 12.673 -2.932 1.00 83.56 86 GLY A N 1
ATOM 641 C CA . GLY A 1 86 ? 2.412 13.379 -1.809 1.00 83.56 86 GLY A CA 1
ATOM 642 C C . GLY A 1 86 ? 3.498 13.755 -0.794 1.00 83.56 86 GLY A C 1
ATOM 643 O O . GLY A 1 86 ? 4.670 13.833 -1.162 1.00 83.56 86 GLY A O 1
ATOM 644 N N . PRO A 1 87 ? 3.165 13.945 0.495 1.00 86.62 87 PRO A N 1
ATOM 645 C CA . PRO A 1 87 ? 4.164 14.235 1.522 1.00 86.62 87 PRO A CA 1
ATOM 646 C C . PRO A 1 87 ? 5.309 13.195 1.529 1.00 86.62 87 PRO A C 1
ATOM 648 O O . PRO A 1 87 ? 5.018 11.994 1.567 1.00 86.62 87 PRO A O 1
ATOM 651 N N . PRO A 1 88 ? 6.596 13.610 1.532 1.00 93.00 88 PRO A N 1
ATOM 652 C CA . PRO A 1 88 ? 7.734 12.689 1.503 1.00 93.00 88 PRO A CA 1
ATOM 653 C C . PRO A 1 88 ? 7.668 11.637 2.614 1.00 93.00 88 PRO A C 1
ATOM 655 O O . PRO A 1 88 ? 7.512 11.966 3.795 1.00 93.00 88 PRO A O 1
ATOM 658 N N . MET A 1 89 ? 7.809 10.361 2.266 1.00 94.19 89 MET A N 1
ATOM 659 C CA . MET A 1 89 ? 7.673 9.240 3.197 1.00 94.19 89 MET A CA 1
ATOM 660 C C . MET A 1 89 ? 8.976 8.946 3.944 1.00 94.19 89 MET A C 1
ATOM 662 O O . MET A 1 89 ? 10.066 9.150 3.428 1.00 94.19 89 MET A O 1
ATOM 666 N N . SER A 1 90 ? 8.889 8.404 5.161 1.00 95.56 90 SER A N 1
ATOM 667 C CA . SER A 1 90 ? 10.049 7.733 5.764 1.00 95.56 90 SER A CA 1
ATOM 668 C C . SER A 1 90 ? 10.301 6.387 5.076 1.00 95.56 90 SER A C 1
ATOM 670 O O . SER A 1 90 ? 9.343 5.727 4.663 1.00 95.56 90 SER A O 1
ATOM 672 N N . VAL A 1 91 ? 11.559 5.941 5.006 1.00 97.00 91 VAL A N 1
ATOM 673 C CA . VAL A 1 91 ? 11.952 4.649 4.396 1.00 97.00 91 VAL A CA 1
ATOM 674 C C . VAL A 1 91 ? 11.069 3.461 4.852 1.00 97.00 91 VAL A C 1
ATOM 676 O O . VAL A 1 91 ? 10.539 2.759 3.985 1.00 97.00 91 VAL A O 1
ATOM 679 N N . PRO A 1 92 ? 10.751 3.264 6.155 1.00 95.19 92 PRO A N 1
ATOM 680 C CA . PRO A 1 92 ? 9.841 2.191 6.579 1.00 95.19 92 PRO A CA 1
ATOM 681 C C . PRO A 1 92 ? 8.391 2.363 6.102 1.00 95.19 92 PRO A C 1
ATOM 683 O O . PRO A 1 92 ? 7.663 1.379 5.958 1.00 95.19 92 PRO A O 1
ATOM 686 N N . SER A 1 93 ? 7.942 3.599 5.862 1.00 93.75 93 SER A N 1
ATOM 687 C CA . SER A 1 93 ? 6.607 3.871 5.313 1.00 93.75 93 SER A CA 1
ATOM 688 C C . SER A 1 93 ? 6.553 3.574 3.813 1.00 93.75 93 SER A C 1
ATOM 690 O O . SER A 1 93 ? 5.589 2.945 3.386 1.00 93.75 93 SER A O 1
ATOM 692 N N . MET A 1 94 ? 7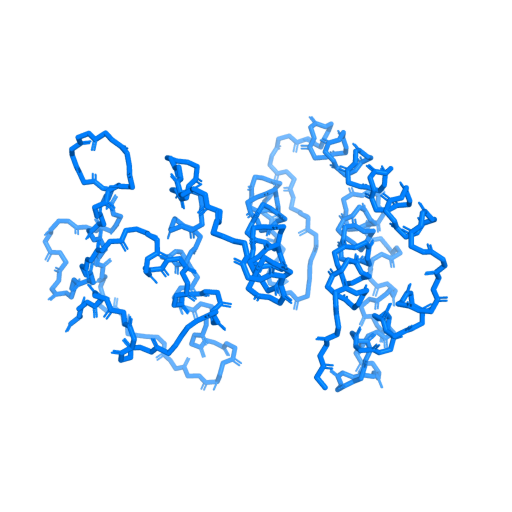.610 3.898 3.054 1.00 96.31 94 MET A N 1
ATOM 693 C CA . MET A 1 94 ? 7.758 3.481 1.653 1.00 96.31 94 MET A CA 1
ATOM 694 C C . MET A 1 94 ? 7.745 1.947 1.534 1.00 96.31 94 MET A C 1
ATOM 696 O O . MET A 1 94 ? 6.929 1.389 0.802 1.00 96.31 94 MET A O 1
ATOM 700 N N . ALA A 1 95 ? 8.552 1.245 2.338 1.00 96.69 95 ALA A N 1
ATOM 701 C CA . ALA A 1 95 ? 8.556 -0.221 2.382 1.00 96.69 95 ALA A CA 1
ATOM 702 C C . ALA A 1 95 ? 7.171 -0.813 2.730 1.00 96.69 95 ALA A C 1
ATOM 704 O O . ALA A 1 95 ? 6.732 -1.793 2.126 1.00 96.69 95 ALA A O 1
ATOM 705 N N . THR A 1 96 ? 6.440 -0.187 3.663 1.00 95.88 96 THR A N 1
ATOM 706 C CA . THR A 1 96 ? 5.065 -0.592 4.013 1.00 95.88 96 THR A CA 1
ATOM 707 C C . THR A 1 96 ? 4.083 -0.361 2.856 1.00 95.88 96 THR A C 1
ATOM 709 O O . THR A 1 96 ? 3.212 -1.200 2.627 1.00 95.88 96 THR A O 1
ATOM 712 N N . ALA A 1 97 ? 4.228 0.732 2.099 1.00 94.94 97 ALA A N 1
ATOM 713 C CA . ALA A 1 97 ? 3.407 1.009 0.923 1.00 94.94 97 ALA A CA 1
ATOM 714 C C . ALA A 1 97 ? 3.652 -0.017 -0.197 1.00 94.94 97 ALA A C 1
ATOM 716 O O . ALA A 1 97 ? 2.693 -0.568 -0.728 1.00 94.94 97 ALA A O 1
ATOM 717 N N . ARG A 1 98 ? 4.912 -0.371 -0.495 1.00 96.69 98 ARG A N 1
ATOM 718 C CA . ARG A 1 98 ? 5.235 -1.413 -1.494 1.00 96.69 98 ARG A CA 1
ATOM 719 C C . ARG A 1 98 ? 4.726 -2.804 -1.106 1.00 96.69 98 ARG A C 1
ATOM 721 O O . ARG A 1 98 ? 4.281 -3.560 -1.971 1.00 96.69 98 ARG A O 1
ATOM 728 N N . LEU A 1 99 ? 4.736 -3.130 0.190 1.00 96.56 99 LEU A N 1
ATOM 729 C CA . LEU A 1 99 ? 4.123 -4.351 0.725 1.00 96.56 99 LEU A CA 1
ATOM 730 C C . LEU A 1 99 ? 2.602 -4.351 0.514 1.00 96.56 99 LEU A C 1
ATOM 732 O O . LEU A 1 99 ? 2.054 -5.367 0.087 1.00 96.56 99 LEU A O 1
ATOM 736 N N . MET A 1 100 ? 1.932 -3.225 0.784 1.00 97.62 100 MET A N 1
ATOM 737 C CA . MET A 1 100 ? 0.492 -3.061 0.556 1.00 97.62 100 MET A CA 1
ATOM 738 C C . MET A 1 100 ? 0.142 -3.211 -0.929 1.00 97.62 100 MET A C 1
ATOM 740 O O . MET A 1 100 ? -0.693 -4.049 -1.257 1.00 97.62 100 MET A O 1
ATOM 744 N N . GLU A 1 101 ? 0.840 -2.499 -1.817 1.00 97.06 101 GLU A N 1
ATOM 745 C CA . GLU A 1 101 ? 0.662 -2.577 -3.274 1.00 97.06 101 GLU A CA 1
ATOM 746 C C . GLU A 1 101 ? 0.820 -4.020 -3.775 1.00 97.06 101 GLU A C 1
ATOM 748 O O . GLU A 1 101 ? -0.080 -4.568 -4.412 1.00 97.06 101 GLU A O 1
ATOM 753 N N . THR A 1 102 ? 1.922 -4.685 -3.405 1.00 96.75 102 THR A N 1
ATOM 754 C CA . THR A 1 102 ? 2.190 -6.087 -3.775 1.00 96.75 102 THR A CA 1
ATOM 755 C C . THR A 1 102 ? 1.095 -7.033 -3.275 1.00 96.75 102 THR A C 1
ATOM 757 O O . THR A 1 102 ? 0.717 -7.978 -3.971 1.00 96.75 102 THR A O 1
ATOM 760 N N . TRP A 1 103 ? 0.564 -6.803 -2.070 1.00 97.81 103 TRP A N 1
ATOM 761 C CA . TRP A 1 103 ? -0.530 -7.612 -1.543 1.00 97.81 103 TRP A CA 1
ATOM 762 C C . TRP A 1 103 ? -1.849 -7.357 -2.276 1.00 97.81 103 TRP A C 1
ATOM 764 O O . TRP A 1 103 ? -2.535 -8.332 -2.588 1.00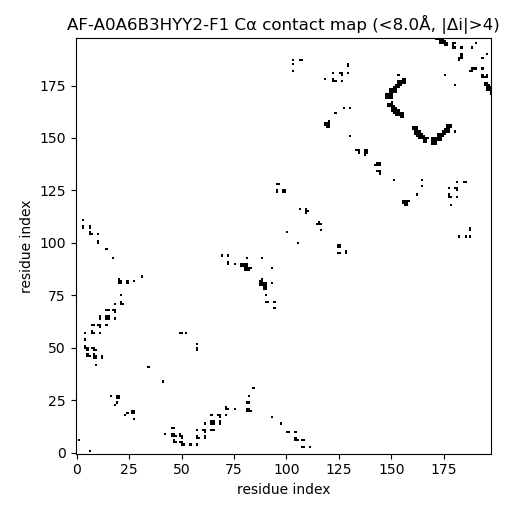 9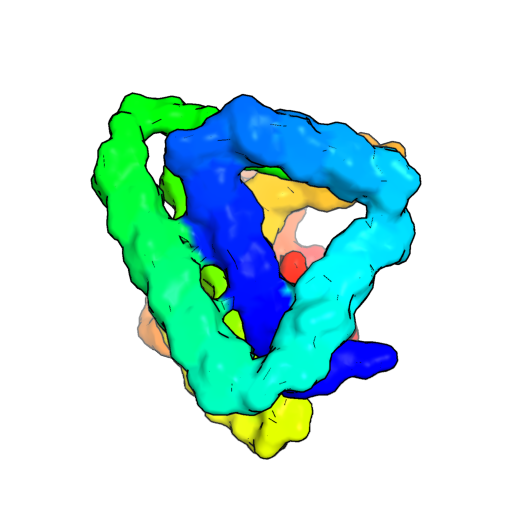7.81 103 TRP A O 1
ATOM 774 N N . ALA A 1 104 ? -2.185 -6.096 -2.549 1.00 97.94 104 ALA A N 1
ATOM 775 C CA . ALA A 1 104 ? -3.465 -5.677 -3.110 1.00 97.94 104 ALA A CA 1
ATOM 776 C C . ALA A 1 104 ? -3.575 -6.003 -4.608 1.00 97.94 104 ALA A C 1
ATOM 778 O O . ALA A 1 104 ? -4.504 -6.690 -5.007 1.00 97.94 104 ALA A O 1
ATOM 779 N N . HIS A 1 105 ? -2.578 -5.658 -5.425 1.00 97.31 105 HIS A N 1
ATOM 780 C CA . HIS A 1 105 ? -2.552 -6.060 -6.841 1.00 97.31 105 HIS A CA 1
ATOM 781 C C . HIS A 1 105 ? -2.386 -7.581 -7.001 1.00 97.31 105 HIS A C 1
ATOM 783 O O . HIS A 1 105 ? -2.927 -8.195 -7.918 1.00 97.31 105 HIS A O 1
ATOM 789 N N . GLY A 1 106 ? -1.721 -8.233 -6.041 1.00 96.62 106 GLY A N 1
ATOM 790 C CA . GLY A 1 106 ? -1.719 -9.690 -5.930 1.00 96.62 106 GLY A CA 1
ATOM 791 C C . GLY A 1 106 ? -3.047 -10.304 -5.458 1.00 96.62 106 GLY A C 1
ATOM 792 O O . GLY A 1 106 ? -3.143 -11.529 -5.466 1.00 96.62 106 GLY A O 1
ATOM 793 N N . GLN A 1 107 ? -4.023 -9.511 -4.992 1.00 97.81 107 GLN A N 1
ATOM 794 C CA . GLN A 1 107 ? -5.396 -9.961 -4.721 1.00 97.81 107 GLN A CA 1
ATOM 795 C C . GLN A 1 107 ? -6.173 -9.991 -6.033 1.00 97.81 107 GLN A C 1
ATOM 797 O O . GLN A 1 107 ? -6.671 -11.044 -6.404 1.00 97.81 107 GLN A O 1
ATOM 802 N N . ASP A 1 108 ? -6.116 -8.896 -6.794 1.00 97.62 108 ASP A N 1
ATOM 803 C CA . ASP A 1 108 ? -6.743 -8.766 -8.112 1.00 97.62 108 ASP A CA 1
ATOM 804 C C . ASP A 1 108 ? -6.338 -9.915 -9.062 1.00 97.62 108 ASP A C 1
ATOM 806 O O . ASP A 1 108 ? -7.173 -10.482 -9.763 1.00 97.62 108 ASP A O 1
ATOM 810 N N . VAL A 1 109 ? -5.056 -10.312 -9.047 1.00 97.00 109 VAL A N 1
ATOM 811 C CA . VAL A 1 109 ? -4.550 -11.479 -9.800 1.00 97.00 109 VAL A CA 1
ATOM 812 C C . VAL A 1 109 ? -5.089 -12.809 -9.267 1.00 97.00 109 VAL A C 1
ATOM 814 O O . VAL A 1 109 ? -5.312 -13.734 -10.042 1.00 97.00 109 VAL A O 1
ATOM 817 N N . ALA A 1 110 ? -5.274 -12.936 -7.955 1.00 97.75 110 ALA A N 1
ATOM 818 C CA . ALA A 1 110 ? -5.754 -14.166 -7.340 1.00 97.75 110 ALA A CA 1
ATOM 819 C C . ALA A 1 110 ? -7.247 -14.391 -7.619 1.00 97.75 110 ALA A C 1
ATOM 821 O O . ALA A 1 110 ? -7.633 -15.495 -7.999 1.00 97.75 110 ALA A O 1
ATOM 822 N N . ASP A 1 111 ? -8.056 -13.334 -7.526 1.00 96.44 111 ASP A N 1
ATOM 823 C CA . ASP A 1 111 ? -9.488 -13.376 -7.824 1.00 96.44 111 ASP A CA 1
ATOM 824 C C . ASP A 1 111 ? -9.739 -13.597 -9.323 1.00 96.44 111 ASP A C 1
ATOM 826 O O . ASP A 1 111 ? -10.549 -14.448 -9.687 1.00 96.44 111 ASP A O 1
ATOM 830 N N . ALA A 1 112 ? -8.956 -12.955 -10.202 1.00 96.88 112 ALA A N 1
ATOM 831 C CA . ALA A 1 112 ? -8.987 -13.202 -11.650 1.00 96.88 112 ALA A CA 1
ATOM 832 C C . ALA A 1 112 ? -8.605 -14.643 -12.058 1.00 96.88 112 ALA A C 1
ATOM 834 O O . ALA A 1 112 ? -8.892 -15.058 -13.180 1.00 96.88 112 ALA A O 1
ATOM 835 N N . LEU A 1 113 ? -7.961 -15.405 -11.165 1.00 97.06 113 LEU A N 1
ATOM 836 C CA . LEU A 1 113 ? -7.612 -16.819 -11.352 1.00 97.06 113 LEU A CA 1
ATOM 837 C C . LEU A 1 113 ? -8.488 -17.773 -10.514 1.00 97.06 113 LEU A C 1
ATOM 839 O O . LEU A 1 113 ? -8.279 -18.984 -10.564 1.00 97.06 113 LEU A O 1
ATOM 843 N N . GLY A 1 114 ? -9.439 -17.262 -9.722 1.00 97.06 114 GLY A N 1
ATOM 844 C CA . GLY A 1 114 ? -10.260 -18.062 -8.802 1.00 97.06 114 GLY A CA 1
ATOM 845 C C . GLY A 1 114 ? -9.492 -18.688 -7.624 1.00 97.06 114 GLY A C 1
ATOM 846 O O . GLY A 1 114 ? -9.974 -19.636 -7.004 1.00 97.06 114 GLY A O 1
ATOM 847 N N . VAL A 1 115 ? -8.290 -18.194 -7.303 1.00 97.62 115 VAL A N 1
ATOM 848 C CA . VAL A 1 115 ? -7.384 -18.789 -6.306 1.00 97.62 115 VAL A CA 1
ATOM 849 C C . VAL A 1 115 ? -7.492 -18.073 -4.959 1.00 97.62 115 VAL A C 1
ATOM 851 O O . VAL A 1 115 ? -7.057 -16.935 -4.798 1.00 97.62 115 VAL A O 1
ATOM 854 N N . ARG A 1 116 ? -7.965 -18.770 -3.919 1.00 94.75 116 ARG A N 1
ATOM 855 C CA . ARG A 1 116 ? -7.960 -18.229 -2.549 1.00 94.75 116 ARG A CA 1
ATOM 856 C C . ARG A 1 116 ? -6.539 -18.177 -1.973 1.00 94.75 116 ARG A C 1
ATOM 858 O O . ARG A 1 116 ? -5.947 -19.209 -1.661 1.00 94.75 116 ARG A O 1
ATOM 865 N N . ARG A 1 117 ? -6.022 -16.970 -1.722 1.00 94.50 117 ARG A N 1
ATOM 866 C CA . ARG A 1 117 ? -4.796 -16.760 -0.930 1.00 94.50 117 ARG A CA 1
ATOM 867 C C . ARG A 1 117 ? -5.104 -16.873 0.565 1.00 94.50 117 ARG A C 1
ATOM 869 O O . ARG A 1 117 ? -6.014 -16.212 1.056 1.00 94.50 117 ARG A O 1
ATOM 876 N N . ALA A 1 118 ? -4.327 -17.662 1.306 1.00 94.25 118 ALA A N 1
ATOM 877 C CA . ALA A 1 118 ? -4.476 -17.756 2.758 1.00 94.25 118 ALA A CA 1
ATOM 878 C C . ALA A 1 118 ? -4.020 -16.446 3.448 1.00 94.25 118 ALA A C 1
ATOM 880 O O . ALA A 1 118 ? -2.865 -16.038 3.270 1.00 94.25 118 ALA A O 1
ATOM 881 N N . PRO A 1 119 ? -4.877 -15.772 4.240 1.00 94.31 119 PRO A N 1
ATOM 882 C CA . PRO A 1 119 ? -4.480 -14.589 4.995 1.00 94.31 119 PRO A CA 1
ATOM 883 C C . PRO A 1 119 ? -3.547 -14.976 6.154 1.00 94.31 119 PRO A C 1
ATOM 885 O O . PRO A 1 119 ? -3.657 -16.051 6.736 1.00 94.31 119 PRO A O 1
ATOM 888 N N . THR A 1 120 ? -2.608 -14.093 6.499 1.00 94.88 120 THR A N 1
ATOM 889 C CA . THR A 1 120 ? -1.577 -14.354 7.524 1.00 94.88 120 THR A CA 1
ATOM 890 C C . THR A 1 120 ? -1.351 -13.128 8.401 1.00 94.88 120 THR A C 1
ATOM 892 O O . THR A 1 120 ? -1.711 -12.009 8.029 1.00 94.88 120 THR A O 1
ATOM 895 N N . GLY A 1 121 ? -0.672 -13.304 9.540 1.00 94.81 121 GLY A N 1
ATOM 896 C CA . GLY A 1 121 ? -0.339 -12.212 10.466 1.00 94.81 121 GLY A CA 1
ATOM 897 C C . GLY A 1 121 ? 0.440 -11.029 9.857 1.00 94.81 121 GLY A C 1
ATOM 898 O O . GLY A 1 121 ? 0.538 -9.976 10.482 1.00 94.81 121 GLY A O 1
ATOM 899 N N . ARG A 1 122 ? 0.951 -11.151 8.621 1.00 94.44 122 ARG A N 1
ATOM 900 C CA . ARG A 1 122 ? 1.569 -10.051 7.857 1.00 94.44 122 ARG A CA 1
ATOM 901 C C . ARG A 1 122 ? 0.580 -8.937 7.470 1.00 94.44 122 ARG A C 1
ATOM 903 O O . ARG A 1 122 ? 1.020 -7.819 7.221 1.00 94.44 122 ARG A O 1
ATOM 910 N N . LEU A 1 123 ? -0.735 -9.181 7.493 1.00 96.38 123 LEU A N 1
ATOM 911 C CA . LEU A 1 123 ? -1.746 -8.144 7.222 1.00 96.38 123 LEU A CA 1
ATOM 912 C C . LEU A 1 123 ? -1.673 -6.941 8.184 1.00 96.38 123 LEU A C 1
ATOM 914 O O . LEU A 1 123 ? -2.060 -5.838 7.806 1.00 96.38 123 LEU A O 1
ATOM 918 N N . ARG A 1 124 ? -1.087 -7.098 9.382 1.00 96.25 124 ARG A N 1
ATOM 919 C CA . ARG A 1 124 ? -0.886 -6.010 10.362 1.00 96.25 124 ARG A CA 1
ATOM 920 C C . ARG A 1 124 ? -0.169 -4.779 9.797 1.00 96.25 124 ARG A C 1
ATOM 922 O O . ARG A 1 124 ? -0.414 -3.663 10.241 1.00 96.25 124 ARG A O 1
ATOM 929 N N . HIS A 1 125 ? 0.703 -4.967 8.803 1.00 96.50 125 HIS A N 1
ATOM 930 C CA . HIS A 1 125 ? 1.418 -3.869 8.149 1.00 96.50 125 HIS A CA 1
ATOM 931 C C . HIS A 1 125 ? 0.479 -3.019 7.274 1.00 96.50 125 HIS A C 1
ATOM 933 O O . HIS A 1 125 ? 0.598 -1.797 7.258 1.00 96.50 125 HIS A O 1
ATOM 939 N N . ILE A 1 126 ? -0.502 -3.657 6.628 1.00 97.69 126 ILE A N 1
ATOM 940 C CA . ILE A 1 126 ? -1.520 -3.017 5.783 1.00 97.69 126 ILE A CA 1
ATOM 941 C C . ILE A 1 126 ? -2.596 -2.365 6.657 1.00 97.69 126 ILE A C 1
ATOM 943 O O . ILE A 1 126 ? -2.909 -1.195 6.461 1.00 97.69 126 ILE A O 1
ATOM 947 N N . ALA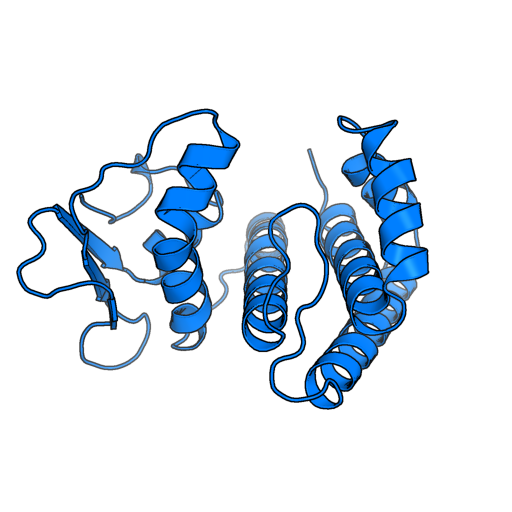 A 1 127 ? -3.072 -3.061 7.695 1.00 97.62 127 ALA A N 1
ATOM 948 C CA . ALA A 1 127 ? -4.007 -2.501 8.672 1.00 97.62 127 ALA A CA 1
ATOM 949 C C . ALA A 1 127 ? -3.455 -1.229 9.351 1.00 97.62 127 ALA A C 1
ATOM 951 O O . ALA A 1 127 ? -4.133 -0.202 9.403 1.00 97.62 127 ALA A O 1
ATOM 952 N N . ARG A 1 128 ? -2.188 -1.257 9.797 1.00 96.56 128 ARG A N 1
ATOM 953 C CA . ARG A 1 128 ? -1.506 -0.083 10.371 1.00 96.56 128 ARG A CA 1
ATOM 954 C C . ARG A 1 128 ? -1.265 1.031 9.344 1.00 96.56 128 ARG A C 1
ATOM 956 O O . ARG A 1 128 ? -1.155 2.192 9.737 1.00 96.56 128 ARG A O 1
ATOM 963 N N . LEU A 1 129 ? -1.146 0.714 8.052 1.00 96.00 129 LEU A N 1
ATOM 964 C CA . LEU A 1 129 ? -1.088 1.735 7.004 1.00 96.00 129 LEU A CA 1
ATOM 965 C C . LEU A 1 129 ? -2.456 2.409 6.854 1.00 96.00 129 LEU A C 1
ATOM 967 O O . LEU A 1 129 ? -2.528 3.613 7.065 1.00 96.00 129 LEU A O 1
ATOM 971 N N . GLY A 1 130 ? -3.520 1.630 6.623 1.00 96.00 130 GLY A N 1
ATOM 972 C CA . GLY A 1 130 ? -4.890 2.127 6.453 1.00 96.00 130 GLY A CA 1
ATOM 973 C C . GLY A 1 130 ? -5.378 3.006 7.608 1.00 96.00 130 GLY A C 1
ATOM 974 O O . GLY A 1 130 ? -5.956 4.063 7.369 1.00 96.00 130 GLY A O 1
ATOM 975 N N . TRP A 1 131 ? -5.069 2.630 8.856 1.00 96.62 131 TRP A N 1
ATOM 976 C CA . TRP A 1 131 ? -5.332 3.473 10.031 1.00 96.62 131 TRP A CA 1
ATOM 977 C C . TRP A 1 131 ? -4.581 4.814 9.976 1.00 96.62 131 TRP A C 1
ATOM 979 O O . TRP A 1 131 ? -5.191 5.868 10.139 1.00 96.62 131 TRP A O 1
ATOM 989 N N . ARG A 1 132 ? -3.269 4.806 9.687 1.00 94.06 132 ARG A N 1
ATOM 990 C CA . ARG A 1 132 ? -2.467 6.044 9.590 1.00 9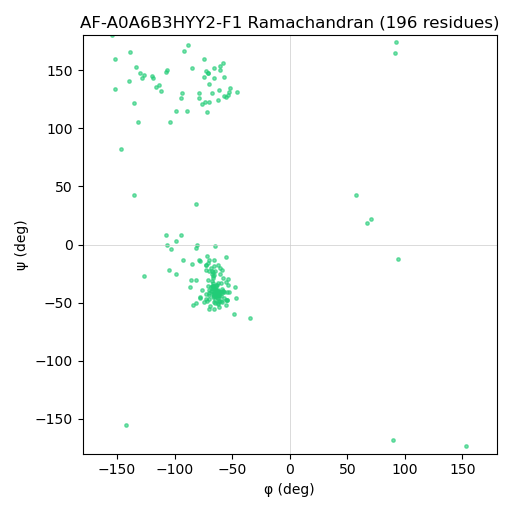4.06 132 ARG A CA 1
ATOM 991 C C . ARG A 1 132 ? -2.866 6.944 8.419 1.00 94.06 132 ARG A C 1
ATOM 993 O O . ARG A 1 132 ? -2.572 8.132 8.463 1.00 94.06 132 ARG A O 1
ATOM 1000 N N . THR A 1 133 ? -3.485 6.403 7.371 1.00 92.44 133 THR A N 1
ATOM 1001 C CA . THR A 1 133 ? -3.829 7.157 6.156 1.00 92.44 133 THR A CA 1
ATOM 1002 C C . THR A 1 133 ? -5.253 7.718 6.142 1.00 92.44 133 THR A C 1
ATOM 1004 O O . THR A 1 133 ? -5.637 8.259 5.108 1.00 92.44 133 THR A O 1
ATOM 1007 N N . ARG A 1 134 ? -6.024 7.655 7.248 1.00 94.19 134 ARG A N 1
ATOM 1008 C CA . ARG A 1 134 ? -7.370 8.271 7.338 1.00 94.19 134 ARG A CA 1
ATOM 1009 C C . ARG A 1 134 ? -7.340 9.718 6.844 1.00 94.19 134 ARG A C 1
ATOM 1011 O O . ARG A 1 134 ? -7.998 10.046 5.864 1.00 94.19 134 ARG A O 1
ATOM 1018 N N . ASP A 1 135 ? -6.532 10.559 7.477 1.00 92.94 135 ASP A N 1
ATOM 1019 C CA . ASP A 1 135 ? -6.561 12.009 7.244 1.00 92.94 135 ASP A CA 1
ATOM 1020 C C . ASP A 1 135 ? -5.998 12.384 5.866 1.00 92.94 135 ASP A C 1
ATOM 1022 O O . ASP A 1 135 ? -6.486 13.305 5.215 1.00 92.94 135 ASP A O 1
ATOM 1026 N N . PHE A 1 136 ? -5.041 11.596 5.365 1.00 89.38 136 PHE A N 1
ATOM 1027 C CA . PHE A 1 136 ? -4.556 11.708 3.990 1.00 89.38 136 PHE A CA 1
ATOM 1028 C C . PHE A 1 136 ? -5.648 11.363 2.965 1.00 89.38 136 PHE A C 1
ATOM 1030 O O . PHE A 1 136 ? -5.759 12.040 1.947 1.00 89.38 136 PHE A O 1
ATOM 1037 N N . ALA A 1 137 ? -6.497 10.365 3.233 1.00 91.75 137 ALA A N 1
ATOM 1038 C CA . ALA A 1 137 ? -7.625 10.042 2.362 1.00 91.75 137 ALA A CA 1
ATOM 1039 C C . ALA A 1 137 ? -8.687 11.157 2.342 1.00 91.75 137 ALA A C 1
ATOM 1041 O O . ALA A 1 137 ? -9.233 11.437 1.278 1.00 91.75 137 ALA A O 1
ATOM 1042 N N . TYR A 1 138 ? -8.936 11.839 3.467 1.00 93.75 138 TYR A N 1
ATOM 1043 C CA . TYR A 1 138 ? -9.777 13.045 3.495 1.00 93.75 138 TYR A CA 1
ATOM 1044 C C . TYR A 1 138 ? -9.171 14.168 2.635 1.00 93.75 138 TYR A C 1
ATOM 1046 O O . TYR A 1 138 ? -9.833 14.659 1.719 1.00 93.75 138 TYR A O 1
ATOM 1054 N N . ALA A 1 139 ? -7.888 14.490 2.840 1.00 91.00 139 ALA A N 1
ATOM 1055 C CA . ALA A 1 139 ? -7.185 15.521 2.073 1.00 91.00 139 ALA A CA 1
ATOM 1056 C C . ALA A 1 139 ? -7.173 15.242 0.556 1.00 91.00 139 ALA A C 1
ATOM 1058 O O . ALA A 1 139 ? -7.447 16.140 -0.237 1.00 91.00 139 ALA A O 1
ATOM 1059 N N . MET A 1 140 ? -6.948 13.988 0.144 1.00 87.25 140 MET A N 1
ATOM 1060 C CA . MET A 1 140 ? -6.986 13.569 -1.268 1.00 87.25 140 MET A CA 1
ATOM 1061 C C . MET A 1 140 ? -8.375 13.663 -1.925 1.00 87.25 140 MET A C 1
ATOM 1063 O O . MET A 1 140 ? -8.462 13.583 -3.147 1.00 87.25 140 MET A O 1
ATOM 1067 N N . ASN A 1 141 ? -9.448 13.837 -1.146 1.00 90.38 141 ASN A N 1
ATOM 1068 C CA . ASN A 1 141 ? -10.806 14.087 -1.643 1.00 90.38 141 ASN A CA 1
ATOM 1069 C C . ASN A 1 141 ? -11.259 15.547 -1.421 1.00 90.38 141 ASN A C 1
ATOM 1071 O O . ASN A 1 141 ? -12.426 15.860 -1.637 1.00 90.38 141 ASN A O 1
ATOM 1075 N N . GLY A 1 142 ? -10.365 16.443 -0.979 1.00 93.62 142 GLY A N 1
ATOM 1076 C CA . GLY A 1 142 ? -10.700 17.841 -0.682 1.00 93.62 142 GLY A CA 1
ATOM 1077 C C . GLY A 1 142 ? -11.570 18.030 0.568 1.00 93.62 142 GLY A C 1
ATOM 1078 O O . GLY A 1 142 ? -12.249 19.046 0.688 1.00 93.62 142 GLY A O 1
ATOM 1079 N N . LEU A 1 143 ? -11.577 17.056 1.486 1.00 97.00 143 LEU A N 1
ATOM 1080 C CA . LEU A 1 143 ? -12.409 17.050 2.691 1.00 97.00 143 LEU A CA 1
ATOM 1081 C C . LEU A 1 143 ? -11.579 17.307 3.957 1.00 97.00 143 LEU A C 1
ATOM 1083 O O . LEU A 1 143 ? -10.433 16.869 4.065 1.00 97.00 143 LEU A O 1
ATOM 1087 N N . THR A 1 144 ? -12.189 17.941 4.959 1.00 96.31 144 THR A N 1
ATOM 1088 C CA . THR A 1 144 ? -11.602 18.090 6.300 1.00 96.31 144 THR A CA 1
ATOM 1089 C C . THR A 1 144 ? -11.764 16.788 7.099 1.00 96.31 144 THR A C 1
ATOM 1091 O O . THR A 1 144 ? -12.894 16.309 7.225 1.00 96.31 144 THR A O 1
ATOM 1094 N N . PRO A 1 145 ? -10.691 16.195 7.657 1.00 94.69 145 PRO A N 1
ATOM 1095 C CA . PRO A 1 145 ? -10.801 15.015 8.513 1.00 94.69 145 PRO A CA 1
ATOM 1096 C C . PRO A 1 145 ? -11.425 15.349 9.882 1.00 94.69 145 PRO A C 1
ATOM 1098 O O . PRO A 1 145 ? -11.171 16.429 10.415 1.00 94.69 145 PRO A O 1
ATOM 1101 N N . PRO A 1 146 ? -12.183 14.427 10.509 1.00 94.56 146 PRO A N 1
ATOM 1102 C CA . PRO A 1 146 ? -12.682 14.616 11.869 1.00 94.56 146 PRO A CA 1
ATOM 1103 C C . PRO A 1 146 ? -11.541 14.726 12.891 1.00 94.56 146 PRO A C 1
ATOM 1105 O O . PRO A 1 146 ? -10.737 13.801 13.029 1.00 94.56 146 PRO A O 1
ATOM 1108 N N . GLU A 1 147 ? -11.512 15.819 13.656 1.00 93.88 147 GLU A N 1
ATOM 1109 C CA . GLU A 1 147 ? -10.508 16.073 14.706 1.00 93.88 147 GLU A CA 1
ATOM 1110 C C . GLU A 1 147 ? -10.502 14.991 15.796 1.00 93.88 147 GLU A C 1
ATOM 1112 O O . GLU A 1 147 ? -9.455 14.647 16.343 1.00 93.88 147 GLU A O 1
ATOM 1117 N N . ALA A 1 148 ? -11.675 14.426 16.098 1.00 94.88 148 ALA A N 1
ATOM 1118 C CA . ALA A 1 148 ? -11.818 13.395 17.114 1.00 94.88 148 ALA A CA 1
ATOM 1119 C C . ALA A 1 148 ? -10.988 12.137 16.766 1.00 94.88 148 ALA A C 1
ATOM 1121 O O . ALA A 1 148 ? -11.067 11.629 15.633 1.00 94.88 148 ALA A O 1
ATOM 1122 N N . PRO A 1 149 ? -10.226 11.589 17.734 1.00 94.19 149 PRO A N 1
ATOM 1123 C CA . PRO A 1 149 ? -9.449 10.380 17.521 1.00 94.19 149 PRO A CA 1
ATOM 1124 C C . PRO A 1 149 ? -10.368 9.182 17.274 1.00 94.19 149 PRO A C 1
ATOM 1126 O O . PRO A 1 149 ? -11.493 9.105 17.773 1.00 94.19 149 PRO A O 1
ATOM 1129 N N . PHE A 1 150 ? -9.848 8.214 16.527 1.00 96.81 150 PHE A N 1
ATOM 1130 C CA . PHE A 1 150 ? -10.527 6.956 16.247 1.00 96.81 150 PHE A CA 1
ATOM 1131 C C . PHE A 1 150 ? -9.599 5.775 16.526 1.00 96.81 150 PHE A C 1
ATOM 1133 O O . PHE A 1 150 ? -8.378 5.849 16.334 1.00 96.81 150 PHE A O 1
ATOM 1140 N N . ARG A 1 151 ? -10.203 4.675 16.966 1.00 97.88 151 ARG A N 1
ATOM 1141 C CA . ARG A 1 151 ? -9.545 3.391 17.187 1.00 97.88 151 ARG A CA 1
ATOM 1142 C C . ARG A 1 151 ? -9.958 2.414 16.097 1.00 97.88 151 ARG A C 1
ATOM 1144 O O . ARG A 1 151 ? -11.085 2.471 15.604 1.00 97.88 151 ARG A O 1
ATOM 1151 N N . ILE A 1 152 ? -9.082 1.477 15.761 1.00 98.38 152 ILE A N 1
ATOM 1152 C CA . ILE A 1 152 ? -9.492 0.240 15.092 1.00 98.38 152 ILE A CA 1
ATOM 1153 C C . ILE A 1 152 ? -9.139 -0.967 15.957 1.00 98.38 152 ILE A C 1
ATOM 1155 O O . ILE A 1 152 ? -8.096 -0.965 16.612 1.00 98.38 152 ILE A O 1
ATOM 1159 N N . GLU A 1 153 ? -9.999 -1.983 15.963 1.00 98.06 153 GLU A N 1
ATOM 1160 C CA . GLU A 1 153 ? -9.791 -3.252 16.665 1.00 98.06 153 GLU A CA 1
ATOM 1161 C C . GLU A 1 153 ? -10.091 -4.424 15.728 1.00 98.06 153 GLU A C 1
ATOM 1163 O O . GLU A 1 153 ? -11.248 -4.714 15.422 1.00 98.06 153 GLU A O 1
ATOM 1168 N N . LEU A 1 154 ? -9.043 -5.097 15.255 1.00 98.31 154 LEU A N 1
ATOM 1169 C CA . LEU A 1 154 ? -9.163 -6.124 14.223 1.00 98.31 154 LEU A CA 1
ATOM 1170 C C . LEU A 1 154 ? -8.821 -7.518 14.745 1.00 98.31 154 LEU A C 1
ATOM 1172 O O . LEU A 1 154 ? -7.812 -7.706 15.431 1.00 98.31 154 LEU A O 1
ATOM 1176 N N . THR A 1 155 ? -9.623 -8.506 14.354 1.00 97.81 155 THR A N 1
ATOM 1177 C CA . THR A 1 155 ? -9.351 -9.926 14.613 1.00 97.81 155 THR A CA 1
ATOM 1178 C C . THR A 1 155 ? -8.270 -10.430 13.645 1.00 97.81 155 THR A C 1
ATOM 1180 O O . THR A 1 155 ? -8.477 -10.348 12.428 1.00 97.81 155 THR A O 1
ATOM 1183 N N . PRO A 1 156 ? -7.123 -10.948 14.126 1.00 96.50 156 PRO A N 1
ATOM 1184 C CA . PRO A 1 156 ? -6.085 -11.518 13.269 1.00 96.50 156 PRO A CA 1
ATOM 1185 C C . PRO A 1 156 ? -6.614 -12.713 12.454 1.00 96.50 156 PRO A C 1
ATOM 1187 O O . PRO A 1 156 ? -7.469 -13.449 12.937 1.00 96.50 156 PRO A O 1
ATOM 1190 N N . PRO A 1 157 ? -6.087 -12.978 11.244 1.00 91.88 157 PRO A N 1
ATOM 1191 C CA . PRO A 1 157 ? -6.506 -14.141 10.454 1.00 91.88 157 PRO A CA 1
ATOM 1192 C C . PRO A 1 157 ? -5.979 -15.478 11.004 1.00 91.88 157 PRO A C 1
ATOM 1194 O O . PRO A 1 157 ? -6.446 -16.537 10.599 1.00 91.88 157 PRO A O 1
ATOM 1197 N N . GLN A 1 158 ? -4.954 -15.429 11.860 1.00 82.00 158 GLN A N 1
ATOM 1198 C CA . GLN A 1 158 ? -4.281 -16.567 12.483 1.00 82.00 158 GLN A CA 1
ATOM 1199 C C . GLN A 1 158 ? -3.711 -16.104 13.833 1.00 82.00 158 GLN A C 1
ATOM 1201 O O . GLN A 1 158 ? -3.050 -15.062 13.879 1.00 82.00 158 GLN A O 1
ATOM 1206 N N . GLY A 1 159 ? -3.917 -16.891 14.892 1.00 68.62 159 GLY A N 1
ATOM 1207 C CA . GLY A 1 159 ? -3.455 -16.591 16.253 1.00 68.62 159 GLY A CA 1
ATOM 1208 C C . GLY A 1 159 ? -4.474 -15.838 17.117 1.00 68.62 159 GLY A C 1
ATOM 1209 O O . GLY A 1 159 ? -5.548 -15.458 16.657 1.00 68.62 159 GLY A O 1
ATOM 1210 N N . GLU A 1 160 ? -4.123 -15.653 18.388 1.00 71.50 160 GLU A N 1
ATOM 1211 C CA . GLU A 1 160 ? -4.984 -15.064 19.422 1.00 71.50 160 GLU A CA 1
ATOM 1212 C C . GLU A 1 160 ? -4.820 -13.535 19.552 1.00 71.50 160 GLU A C 1
ATOM 1214 O O . GLU A 1 160 ? -3.860 -12.937 19.057 1.00 71.50 160 GLU A O 1
ATOM 1219 N N . GLY A 1 161 ? -5.758 -12.899 20.264 1.00 85.69 161 GLY A N 1
ATOM 1220 C CA . GLY A 1 161 ? -5.746 -11.465 20.573 1.00 85.69 161 GLY A CA 1
ATOM 1221 C C . GLY A 1 161 ? -6.442 -10.571 19.536 1.00 85.69 161 GLY A C 1
ATOM 1222 O O . GLY A 1 161 ? -7.163 -11.036 18.656 1.00 85.69 161 GLY A O 1
ATOM 1223 N N . ARG A 1 162 ? -6.242 -9.253 19.662 1.00 93.69 162 ARG A N 1
ATOM 1224 C CA . ARG A 1 162 ? -6.721 -8.217 18.727 1.00 93.69 162 ARG A CA 1
ATOM 1225 C C . ARG A 1 162 ? -5.559 -7.333 18.286 1.00 93.69 162 ARG A C 1
ATOM 1227 O O . ARG A 1 162 ? -4.671 -7.036 19.081 1.00 93.69 162 ARG A O 1
ATOM 1234 N N . TRP A 1 163 ? -5.583 -6.862 17.042 1.00 96.88 163 TRP A N 1
ATOM 1235 C CA . TRP A 1 163 ? -4.726 -5.758 16.603 1.00 96.88 163 TRP A CA 1
ATOM 1236 C C . TRP A 1 163 ? -5.452 -4.443 16.858 1.00 96.88 163 TRP A C 1
ATOM 1238 O O . TRP A 1 163 ? -6.493 -4.192 16.253 1.00 96.88 163 TRP A O 1
ATOM 1248 N N . THR A 1 164 ? -4.911 -3.620 17.753 1.00 97.31 164 THR A N 1
ATOM 1249 C CA . THR A 1 164 ? -5.498 -2.333 18.130 1.00 97.31 164 THR A CA 1
ATOM 1250 C C . THR A 1 164 ? -4.582 -1.177 17.736 1.00 97.31 164 THR A C 1
ATOM 1252 O O . THR A 1 164 ? -3.367 -1.230 17.932 1.00 97.31 164 THR A O 1
ATOM 1255 N N . TYR A 1 165 ? -5.160 -0.127 17.152 1.00 97.25 165 TYR A N 1
ATOM 1256 C CA . TYR A 1 165 ? -4.454 1.112 16.816 1.00 97.25 165 TYR A CA 1
ATOM 1257 C C . TYR A 1 165 ? -5.354 2.313 17.123 1.00 97.25 165 TYR A C 1
ATOM 1259 O O . TYR A 1 165 ? -6.555 2.245 16.877 1.00 97.25 165 TYR A O 1
ATOM 1267 N N . GLY A 1 166 ? -4.778 3.396 17.650 1.00 96.88 166 GLY A N 1
ATOM 1268 C CA . GLY A 1 166 ? -5.512 4.547 18.194 1.00 96.88 166 GLY A CA 1
ATOM 1269 C C . GLY A 1 166 ? -5.805 4.431 19.703 1.00 96.88 166 GLY A C 1
ATOM 1270 O O . GLY A 1 166 ? -5.661 3.338 20.263 1.00 96.88 166 GLY A O 1
ATOM 1271 N N . PRO A 1 167 ? -6.179 5.543 20.373 1.00 96.94 167 PRO A N 1
ATOM 1272 C CA . PRO A 1 167 ? -6.422 5.577 21.820 1.00 96.94 167 PRO A CA 1
ATOM 1273 C C . PRO A 1 167 ? -7.499 4.581 22.268 1.00 96.94 167 PRO A C 1
ATOM 1275 O O . PRO A 1 167 ? -8.332 4.158 21.468 1.00 96.94 167 PRO A O 1
ATOM 1278 N N . GLU A 1 168 ? -7.482 4.166 23.533 1.00 96.12 168 GLU A N 1
ATOM 1279 C CA . GLU A 1 168 ? -8.467 3.212 24.073 1.00 96.12 168 GLU A CA 1
ATOM 1280 C C . GLU A 1 168 ? -9.787 3.881 24.467 1.00 96.12 168 GLU A C 1
ATOM 1282 O O . GLU A 1 168 ? -10.852 3.291 24.320 1.00 96.12 168 GLU A O 1
ATOM 1287 N N . ASP A 1 169 ? -9.717 5.139 24.873 1.00 95.75 169 ASP A N 1
ATOM 1288 C CA . ASP A 1 169 ? -10.813 6.061 25.159 1.00 95.75 169 ASP A CA 1
ATOM 1289 C C . ASP A 1 169 ? -11.413 6.719 23.900 1.00 95.75 169 ASP A C 1
ATOM 1291 O O . ASP A 1 169 ? -12.372 7.483 24.001 1.00 95.75 169 ASP A O 1
ATOM 1295 N N . ALA A 1 170 ? -10.894 6.414 22.703 1.00 97.00 170 ALA A N 1
ATOM 1296 C CA . ALA A 1 170 ? -11.368 7.011 21.456 1.00 97.00 170 ALA A C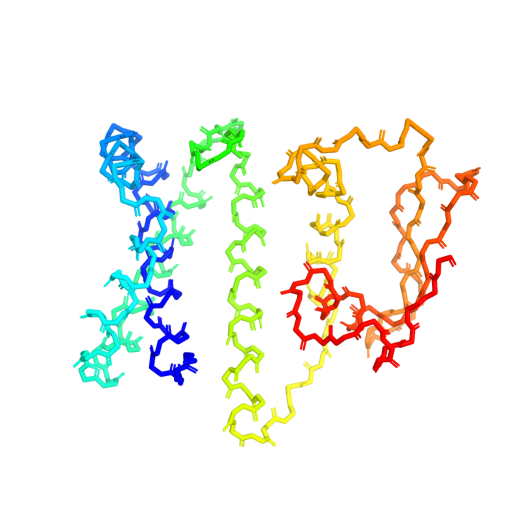A 1
ATOM 1297 C C . ALA A 1 170 ? -12.883 6.765 21.237 1.00 97.00 170 ALA A C 1
ATOM 1299 O O . ALA A 1 170 ? -13.322 5.606 21.259 1.00 97.00 170 ALA A O 1
ATOM 1300 N N . PRO A 1 171 ? -13.681 7.821 20.967 1.00 95.50 171 PRO A N 1
ATOM 1301 C CA . PRO A 1 171 ? -15.141 7.727 20.884 1.00 95.50 171 PRO A CA 1
ATOM 1302 C C . PRO A 1 171 ? -15.645 7.019 19.617 1.00 95.50 171 PRO A C 1
ATOM 1304 O O . PRO A 1 171 ? -16.789 6.580 19.576 1.00 95.50 171 PRO A O 1
ATOM 1307 N N . GLN A 1 172 ? -14.805 6.897 18.584 1.00 95.31 172 GLN A N 1
ATOM 1308 C CA . GLN A 1 172 ? -15.111 6.207 17.328 1.00 95.31 172 GLN A CA 1
ATOM 1309 C C . GLN A 1 172 ? -14.268 4.932 17.213 1.00 95.31 172 GLN A C 1
ATOM 1311 O O . GLN A 1 172 ? -13.048 4.984 17.408 1.00 95.31 172 GLN A O 1
ATOM 1316 N N . ARG A 1 173 ? -14.889 3.792 16.870 1.00 96.94 173 ARG A N 1
ATOM 1317 C CA . ARG A 1 173 ? -14.203 2.492 16.760 1.00 96.94 173 ARG A CA 1
ATOM 1318 C C . ARG A 1 173 ? -14.601 1.722 15.505 1.00 96.94 173 ARG A C 1
ATOM 1320 O O . ARG A 1 173 ? -15.756 1.344 15.369 1.00 96.94 173 ARG A O 1
ATOM 1327 N N . VAL A 1 174 ? -13.630 1.388 14.653 1.00 97.56 174 VAL A N 1
ATOM 1328 C CA . VAL A 1 174 ? -13.837 0.433 13.548 1.00 97.56 174 VAL A CA 1
ATOM 1329 C C . VAL A 1 174 ? -13.432 -0.971 14.000 1.00 97.56 174 VAL A C 1
ATOM 1331 O O . VAL A 1 174 ? -12.343 -1.163 14.537 1.00 97.56 174 VAL A O 1
ATOM 1334 N N . THR A 1 175 ? -14.284 -1.968 13.783 1.00 98.00 175 THR A N 1
ATOM 1335 C CA . THR A 1 175 ? -14.074 -3.354 14.233 1.00 98.00 175 THR A CA 1
ATOM 1336 C C . THR A 1 175 ? -14.369 -4.360 13.123 1.00 98.00 175 THR A C 1
ATOM 1338 O O . THR A 1 175 ? -15.168 -4.078 12.232 1.00 98.00 175 THR A O 1
ATOM 1341 N N . GLY A 1 176 ? -13.728 -5.531 13.150 1.00 97.69 176 GLY A N 1
ATOM 1342 C CA . GLY A 1 176 ? -13.986 -6.607 12.182 1.00 97.69 176 GLY A CA 1
ATOM 1343 C C . GLY A 1 176 ? -12.788 -7.536 11.955 1.00 97.69 176 GLY A C 1
ATOM 1344 O O . GLY A 1 176 ? -11.770 -7.420 12.646 1.00 97.69 176 GLY A O 1
ATOM 1345 N N . PRO A 1 177 ? -12.863 -8.467 10.990 1.00 97.69 177 PRO A N 1
ATOM 1346 C CA . PRO A 1 177 ? -11.716 -9.275 10.594 1.00 97.69 177 PRO A CA 1
ATOM 1347 C C . PRO A 1 177 ? -10.624 -8.417 9.944 1.00 97.69 177 PRO A C 1
ATOM 1349 O O . PRO A 1 177 ? -10.895 -7.488 9.180 1.00 97.69 177 PRO A O 1
ATOM 1352 N N . ALA A 1 178 ? -9.359 -8.746 10.205 1.00 97.81 178 ALA A N 1
ATOM 1353 C CA . ALA A 1 178 ? -8.244 -7.983 9.653 1.00 97.81 178 ALA A CA 1
ATOM 1354 C C . ALA A 1 178 ? -8.068 -8.152 8.133 1.00 97.81 178 ALA A C 1
ATOM 1356 O O . ALA A 1 178 ? -7.485 -7.274 7.501 1.00 97.81 178 ALA A O 1
ATOM 1357 N N . LEU A 1 179 ? -8.560 -9.252 7.544 1.00 97.62 179 LEU A N 1
ATOM 1358 C CA . LEU A 1 179 ? -8.617 -9.420 6.087 1.00 97.62 179 LEU A CA 1
ATOM 1359 C C . LEU A 1 179 ? -9.586 -8.408 5.476 1.00 97.62 179 LEU A C 1
ATOM 1361 O O . LEU A 1 179 ? -9.176 -7.607 4.643 1.00 97.62 179 LEU A O 1
ATOM 1365 N N . ASP A 1 180 ? -10.826 -8.406 5.951 1.00 98.25 180 ASP A N 1
ATOM 1366 C CA . ASP A 1 180 ? -11.910 -7.544 5.498 1.00 98.25 180 ASP A CA 1
ATOM 1367 C C . ASP A 1 180 ? -11.520 -6.063 5.565 1.00 98.25 180 ASP A C 1
ATOM 1369 O O . ASP A 1 180 ? -11.631 -5.341 4.576 1.00 98.25 180 ASP A O 1
ATOM 1373 N N . PHE A 1 181 ? -10.945 -5.618 6.689 1.00 98.31 181 PHE A N 1
ATOM 1374 C CA . PHE A 1 181 ? -10.430 -4.252 6.804 1.00 98.31 181 PHE A CA 1
ATOM 1375 C C . PHE A 1 181 ? -9.336 -3.948 5.767 1.00 98.31 181 PHE A C 1
ATOM 1377 O O . PHE A 1 181 ? -9.344 -2.872 5.173 1.00 98.31 181 PHE A O 1
ATOM 1384 N N . CYS A 1 182 ? -8.413 -4.884 5.506 1.00 98.31 182 CYS A N 1
ATOM 1385 C CA . CYS A 1 182 ? -7.376 -4.707 4.484 1.00 98.31 182 CYS A CA 1
ATOM 1386 C C . CYS A 1 182 ? -7.956 -4.665 3.060 1.00 98.31 182 CYS A C 1
ATOM 1388 O O . CYS A 1 182 ? -7.468 -3.884 2.244 1.00 98.31 182 CYS A O 1
ATOM 1390 N N . LEU A 1 183 ? -9.003 -5.440 2.759 1.00 98.31 183 LEU A N 1
ATOM 1391 C CA . LEU A 1 183 ? -9.713 -5.374 1.476 1.00 98.31 183 LEU A CA 1
ATOM 1392 C C . LEU A 1 183 ? -10.417 -4.018 1.317 1.00 98.31 183 LEU A C 1
ATOM 1394 O O . LEU A 1 183 ? -10.264 -3.374 0.280 1.00 98.31 183 LEU A O 1
ATOM 1398 N N . LEU A 1 184 ? -11.093 -3.534 2.365 1.00 98.00 184 LEU A N 1
ATOM 1399 C CA . LEU A 1 184 ? -11.788 -2.245 2.359 1.00 98.00 184 LEU A CA 1
ATOM 1400 C C . LEU A 1 184 ? -10.826 -1.069 2.128 1.00 98.00 184 LEU A C 1
ATOM 1402 O O . LEU A 1 184 ? -11.012 -0.300 1.186 1.00 98.00 184 LEU A O 1
ATOM 1406 N N . VAL A 1 185 ? -9.758 -0.940 2.930 1.00 96.88 185 VAL A N 1
ATOM 1407 C CA . VAL A 1 185 ? -8.829 0.208 2.812 1.00 96.88 185 VAL A CA 1
ATOM 1408 C C . VAL A 1 185 ? -7.964 0.180 1.550 1.00 96.88 185 VAL A C 1
ATOM 1410 O O . VAL A 1 185 ? -7.397 1.205 1.184 1.00 96.88 185 VAL A O 1
ATOM 1413 N N . THR A 1 186 ? -7.871 -0.962 0.860 1.00 96.50 186 THR A N 1
ATOM 1414 C CA . THR A 1 186 ? -7.212 -1.069 -0.456 1.00 96.50 186 THR A CA 1
ATOM 1415 C C . THR A 1 186 ? -8.196 -1.041 -1.634 1.00 96.50 186 THR A C 1
ATOM 1417 O O . THR A 1 186 ? -7.757 -1.124 -2.784 1.00 96.50 186 THR A O 1
ATOM 1420 N N . ARG A 1 187 ? -9.503 -0.868 -1.363 1.00 95.81 187 ARG A N 1
ATOM 1421 C CA . ARG A 1 187 ? -10.621 -0.838 -2.329 1.00 95.81 187 ARG A CA 1
ATOM 1422 C C . ARG A 1 187 ? -10.744 -2.111 -3.183 1.00 95.81 187 ARG A C 1
ATOM 1424 O O . ARG A 1 187 ? -10.964 -2.030 -4.386 1.00 95.81 187 ARG A O 1
ATOM 1431 N N . ARG A 1 188 ? -10.580 -3.283 -2.556 1.00 96.81 188 ARG A N 1
ATOM 1432 C CA . ARG A 1 188 ? -10.654 -4.622 -3.185 1.00 96.81 188 ARG A CA 1
ATOM 1433 C C . ARG A 1 188 ? -11.961 -5.390 -2.929 1.00 96.81 188 ARG A C 1
ATOM 1435 O O . ARG A 1 188 ? -12.139 -6.463 -3.489 1.00 96.81 188 ARG A O 1
ATOM 1442 N N . ALA A 1 189 ? -12.871 -4.853 -2.120 1.00 96.94 189 ALA A N 1
ATOM 1443 C CA . ALA A 1 189 ? -14.242 -5.349 -1.943 1.00 96.94 189 ALA A CA 1
ATOM 1444 C C . ALA A 1 189 ? -15.168 -4.184 -1.543 1.00 96.94 189 ALA A C 1
ATOM 1446 O O . ALA A 1 189 ? -14.671 -3.152 -1.070 1.00 96.94 189 ALA A O 1
ATOM 1447 N N . HIS A 1 190 ? -16.486 -4.315 -1.737 1.00 96.75 190 HIS A N 1
ATOM 1448 C CA . HIS A 1 190 ? -17.432 -3.294 -1.281 1.00 96.75 190 HIS A CA 1
ATOM 1449 C C . HIS A 1 190 ? -17.603 -3.359 0.243 1.00 96.75 190 HIS A C 1
ATOM 1451 O O . HIS A 1 190 ? -17.326 -4.381 0.865 1.00 96.75 190 HIS A O 1
ATOM 1457 N N . ARG A 1 191 ? -18.077 -2.275 0.874 1.00 96.19 191 ARG A N 1
ATOM 1458 C CA . ARG A 1 191 ? -18.333 -2.258 2.327 1.00 96.19 191 ARG A CA 1
ATOM 1459 C C . ARG A 1 191 ? -19.308 -3.361 2.744 1.00 96.19 191 ARG A C 1
ATOM 1461 O O . ARG A 1 191 ? -19.111 -3.981 3.782 1.00 96.19 191 ARG A O 1
ATOM 1468 N N . ASP A 1 192 ? -20.340 -3.577 1.938 1.00 97.50 192 ASP A N 1
ATOM 1469 C CA . ASP A 1 192 ? -21.465 -4.447 2.288 1.00 97.50 192 ASP A CA 1
ATOM 1470 C C . ASP A 1 192 ? -21.127 -5.945 2.135 1.00 97.50 192 ASP A C 1
ATOM 1472 O O . ASP A 1 192 ? -21.814 -6.789 2.704 1.00 97.50 192 ASP A O 1
ATOM 1476 N N . ASP A 1 193 ? -20.023 -6.268 1.446 1.00 97.50 193 ASP A N 1
ATOM 1477 C CA . ASP A 1 193 ? -19.485 -7.631 1.305 1.00 97.50 193 ASP A CA 1
ATOM 1478 C C . ASP A 1 193 ? -18.649 -8.073 2.529 1.00 97.50 193 ASP A C 1
ATOM 1480 O O . ASP A 1 193 ? -18.116 -9.184 2.555 1.00 97.50 193 ASP A O 1
ATOM 1484 N N . LEU A 1 194 ? -18.459 -7.189 3.518 1.00 98.19 194 LEU A N 1
ATOM 1485 C CA . LEU A 1 194 ? -17.404 -7.288 4.529 1.00 98.19 194 LEU A CA 1
ATOM 1486 C C . LEU A 1 194 ? -17.936 -7.170 5.960 1.00 98.19 194 LEU A C 1
ATOM 1488 O O . LEU A 1 194 ? -18.775 -6.328 6.276 1.00 98.19 194 LEU A O 1
ATOM 1492 N N . ALA A 1 195 ? -17.357 -7.931 6.891 1.00 97.94 195 ALA A N 1
ATOM 1493 C CA . ALA A 1 195 ? -17.725 -7.894 8.307 1.00 97.94 195 ALA A CA 1
ATOM 1494 C C . ALA A 1 195 ? -17.070 -6.723 9.081 1.00 97.94 195 ALA A C 1
ATOM 1496 O O . ALA A 1 195 ? -16.726 -6.863 10.258 1.00 97.94 195 ALA A O 1
ATOM 1497 N N . VAL A 1 196 ? -16.897 -5.563 8.433 1.00 97.75 196 VAL A N 1
ATOM 1498 C CA . VAL A 1 196 ? -16.334 -4.340 9.032 1.00 97.75 196 VAL A CA 1
ATOM 1499 C C . VAL A 1 196 ? -17.457 -3.433 9.537 1.00 97.75 196 VAL A C 1
ATOM 1501 O O . VAL A 1 196 ? -18.358 -3.052 8.792 1.00 97.75 196 VAL A O 1
ATOM 1504 N N . ARG A 1 197 ? -17.388 -3.051 10.812 1.00 97.06 197 ARG A N 1
ATOM 1505 C CA . ARG A 1 197 ? -18.363 -2.193 11.503 1.00 97.06 197 ARG A CA 1
ATOM 1506 C C . ARG A 1 197 ? -17.679 -0.932 12.015 1.00 97.06 197 ARG A C 1
ATOM 1508 O O . ARG A 1 197 ? -16.526 -1.008 12.429 1.00 97.06 197 ARG A O 1
ATOM 1515 N N . ALA A 1 198 ? -18.389 0.189 11.998 1.00 90.88 198 ALA A N 1
ATOM 1516 C CA . ALA A 1 198 ? -17.971 1.504 12.486 1.00 90.88 198 ALA A CA 1
ATOM 1517 C C . ALA A 1 198 ? -19.175 2.193 13.142 1.00 90.88 198 ALA A C 1
ATOM 1519 O O . ALA A 1 198 ? -20.305 1.819 12.740 1.00 90.88 198 ALA A O 1
#

Radius of gyration: 17.88 Å; Cα contacts (8 Å, |Δi|>4): 246; chains: 1; bounding box: 42×37×49 Å

Solvent-accessible surface area (backbone atoms only — not comparable to full-atom values): 11051 Å² total; per-residue (Å²): 132,83,50,65,49,29,44,51,16,41,51,34,45,52,33,44,53,52,33,34,21,69,78,34,59,65,64,34,50,53,51,50,55,56,40,66,77,35,76,91,44,47,68,58,55,53,12,53,74,37,34,75,43,58,71,70,55,43,54,47,54,28,53,51,37,46,51,54,31,55,51,51,63,68,68,54,61,92,85,45,66,31,60,58,102,57,82,58,32,45,53,73,54,48,55,42,48,55,51,38,50,57,52,51,45,52,41,58,44,25,62,77,66,74,47,88,78,83,72,49,68,71,48,57,56,41,46,57,45,49,65,72,40,50,54,56,55,26,52,76,68,77,41,86,55,77,86,72,60,51,21,38,44,23,37,52,70,55,76,87,74,68,52,72,48,63,58,90,84,35,87,39,57,38,35,30,44,39,62,44,48,40,31,48,70,68,69,73,50,60,72,90,83,36,72,58,47,110

Secondary structure (DSSP, 8-state):
---HHHHHHHHHHHHHHHHHHHH-HHHHHHHHHHHHTSTTTHHHHHHHHHHTS-HHHHHHHHHHHHHHHHHHHHHSPTT-EE--SSSPEEHHHHHHHHHHHHHHHHHHHHHTTT--PPP-GGGHHHHHHHHHTHHHHHHTTT-PPPSS-EEEEEE-SSSSS-EEES-SS-SEEEEEEHHHHHHHHTTSS-GGGS--B-

Nearest PDB structures (foldseek):
  7usd-assembly1_B  TM=3.291E-01  e=7.662E+00  Homo sapiens
  9brq-assembly1_m  TM=2.625E-01  e=7.662E+00  Mus musculus